Protein AF-A0A8S3B857-F1 (afdb_monomer)

Structure (mmCIF, N/CA/C/O backbone):
data_AF-A0A8S3B857-F1
#
_entry.id   AF-A0A8S3B857-F1
#
loop_
_atom_site.group_PDB
_atom_site.id
_atom_site.type_symbol
_atom_site.label_atom_id
_atom_site.label_alt_id
_atom_site.label_comp_id
_atom_site.label_asym_id
_atom_site.label_entity_id
_atom_site.label_seq_id
_atom_site.pdbx_PDB_ins_code
_atom_site.Cartn_x
_atom_site.Cartn_y
_atom_site.Cartn_z
_atom_site.occupancy
_atom_site.B_iso_or_equiv
_atom_site.auth_seq_id
_atom_site.auth_comp_id
_atom_site.auth_asym_id
_atom_site.auth_atom_id
_atom_site.pdbx_PDB_model_num
ATOM 1 N N . MET A 1 1 ? -27.530 -4.666 37.356 1.00 57.56 1 MET A N 1
ATOM 2 C CA . MET A 1 1 ? -26.558 -3.738 36.738 1.00 57.56 1 MET A CA 1
ATOM 3 C C . MET A 1 1 ? -25.443 -4.571 36.137 1.00 57.56 1 MET A C 1
ATOM 5 O O . MET A 1 1 ? -24.921 -5.426 36.842 1.00 57.56 1 MET A O 1
ATOM 9 N N . VAL A 1 2 ? -25.132 -4.384 34.853 1.00 65.88 2 VAL A N 1
ATOM 10 C CA . VAL A 1 2 ? -23.948 -5.003 34.234 1.00 65.88 2 VAL A CA 1
ATOM 11 C C . VAL A 1 2 ? -22.711 -4.274 34.774 1.00 65.88 2 VAL A C 1
ATOM 13 O O . VAL A 1 2 ? -22.722 -3.042 34.766 1.00 65.88 2 VAL A O 1
ATOM 16 N N . PRO A 1 3 ? -21.678 -4.975 35.274 1.00 80.94 3 PRO A N 1
ATOM 17 C CA . PRO A 1 3 ? -20.451 -4.328 35.732 1.00 80.94 3 PRO A CA 1
ATOM 18 C C . PRO A 1 3 ? -19.783 -3.550 34.593 1.00 80.94 3 PRO A C 1
ATOM 20 O O . PRO A 1 3 ? -19.651 -4.076 33.488 1.00 80.94 3 PRO A O 1
ATOM 23 N N . SER A 1 4 ? -19.327 -2.322 34.856 1.00 78.75 4 SER A N 1
ATOM 24 C CA . SER A 1 4 ? -18.622 -1.497 33.860 1.00 78.75 4 SER A CA 1
ATOM 25 C C . SER A 1 4 ? -17.392 -2.206 33.284 1.00 78.75 4 SER A C 1
ATOM 27 O O . SER A 1 4 ? -17.159 -2.151 32.081 1.00 78.75 4 SER A O 1
ATOM 29 N N . THR A 1 5 ? -16.685 -2.968 34.120 1.00 84.81 5 THR A N 1
ATOM 30 C CA . THR A 1 5 ? -15.526 -3.786 33.735 1.00 84.81 5 THR A CA 1
ATOM 31 C C . THR A 1 5 ? -15.876 -4.892 32.737 1.00 84.81 5 THR A C 1
ATOM 33 O O . THR A 1 5 ? -15.089 -5.193 31.842 1.00 84.81 5 THR A O 1
ATOM 36 N N . LEU A 1 6 ? -17.070 -5.488 32.850 1.00 86.75 6 LEU A N 1
ATOM 37 C CA . LEU A 1 6 ? -17.532 -6.506 31.908 1.00 86.75 6 LEU A CA 1
ATOM 38 C C . LEU A 1 6 ? -17.819 -5.877 30.542 1.00 86.75 6 LEU A C 1
ATOM 40 O O . LEU A 1 6 ? -17.385 -6.418 29.528 1.00 86.75 6 LEU A O 1
ATOM 44 N N . LEU A 1 7 ? -18.483 -4.718 30.517 1.00 85.12 7 LEU A N 1
ATOM 45 C CA . LEU A 1 7 ? -18.773 -3.999 29.276 1.00 85.12 7 LEU A CA 1
ATOM 46 C C . LEU A 1 7 ? -17.492 -3.515 28.580 1.00 85.12 7 LEU A C 1
ATOM 48 O O . LEU A 1 7 ? -17.360 -3.694 27.374 1.00 85.12 7 LEU A O 1
ATOM 52 N N . GLU A 1 8 ? -16.524 -2.977 29.329 1.00 88.94 8 GLU A N 1
ATOM 53 C CA . GLU A 1 8 ? -15.197 -2.627 28.798 1.00 88.94 8 GLU A CA 1
ATOM 54 C C . GLU A 1 8 ? -14.491 -3.829 28.179 1.00 88.94 8 GLU A C 1
ATOM 56 O O . GLU A 1 8 ? -13.990 -3.736 27.059 1.00 88.94 8 GLU A O 1
ATOM 61 N N . SER A 1 9 ? -14.490 -4.971 28.874 1.00 91.25 9 SER A N 1
ATOM 62 C CA . SER A 1 9 ? -13.853 -6.187 28.367 1.00 91.25 9 SER A CA 1
ATOM 63 C C . SER A 1 9 ? -14.491 -6.676 27.062 1.00 91.25 9 SER A C 1
ATOM 65 O O . SER A 1 9 ? -13.781 -7.065 26.135 1.00 91.25 9 SER A O 1
ATOM 67 N N . GLN A 1 10 ? -15.821 -6.594 26.954 1.00 91.12 10 GLN A N 1
ATOM 68 C CA . GLN A 1 10 ? -16.560 -6.989 25.756 1.00 91.12 10 GLN A CA 1
ATOM 69 C C . GLN A 1 10 ? -16.331 -6.007 24.604 1.00 91.12 10 GLN A C 1
ATOM 71 O O . GLN A 1 10 ? -16.121 -6.436 23.472 1.00 91.12 10 GLN A O 1
ATOM 76 N N . ALA A 1 11 ? -16.307 -4.704 24.889 1.00 90.00 11 ALA A N 1
ATOM 77 C CA . ALA A 1 11 ? -16.003 -3.680 23.897 1.00 90.00 11 ALA A CA 1
ATOM 78 C C . ALA A 1 11 ? -14.576 -3.839 23.350 1.00 90.00 11 ALA A C 1
ATOM 80 O O . ALA A 1 11 ? -14.377 -3.832 22.138 1.00 90.00 11 ALA A O 1
ATOM 81 N N . GLN A 1 12 ? -13.590 -4.064 24.223 1.00 92.56 12 GLN A N 1
ATOM 82 C CA . GLN A 1 12 ? -12.209 -4.310 23.812 1.00 92.56 12 GLN A CA 1
ATOM 83 C C . GLN A 1 12 ? -12.079 -5.595 22.983 1.00 92.56 12 GLN A C 1
ATOM 85 O O . GLN A 1 12 ? -11.347 -5.607 21.992 1.00 92.56 12 GLN A O 1
ATOM 90 N N . ALA A 1 13 ? -12.784 -6.668 23.359 1.00 94.38 13 ALA A N 1
ATOM 91 C CA . ALA A 1 13 ? -12.812 -7.906 22.583 1.00 94.38 13 ALA A CA 1
ATOM 92 C C . ALA A 1 13 ? -13.386 -7.672 21.177 1.00 94.38 13 ALA A C 1
ATOM 94 O O . ALA A 1 13 ? -12.758 -8.067 20.197 1.00 94.38 13 ALA A O 1
ATOM 95 N N . LEU A 1 14 ? -14.503 -6.946 21.076 1.00 93.56 14 LEU A N 1
ATOM 96 C CA . LEU A 1 14 ? -15.125 -6.588 19.801 1.00 93.56 14 LEU A CA 1
ATOM 97 C C . LEU A 1 14 ? -14.205 -5.720 18.931 1.00 93.56 14 LEU A C 1
ATOM 99 O O . LEU A 1 14 ? -14.080 -5.961 17.736 1.00 93.56 14 LEU A O 1
ATOM 103 N N . VAL A 1 15 ? -13.530 -4.725 19.517 1.00 93.75 15 VAL A N 1
ATOM 104 C CA . VAL A 1 15 ? -12.569 -3.874 18.792 1.00 93.75 15 VAL A CA 1
ATOM 105 C C . VAL A 1 15 ? -11.390 -4.697 18.271 1.00 93.75 15 VAL A C 1
ATOM 107 O O . VAL A 1 15 ? -10.958 -4.505 17.134 1.00 93.75 15 VAL A O 1
ATOM 110 N N . ASN A 1 16 ? -10.878 -5.632 19.074 1.00 94.56 16 ASN A N 1
ATOM 111 C CA . ASN A 1 16 ? -9.790 -6.517 18.659 1.00 94.56 16 ASN A CA 1
ATOM 112 C C . ASN A 1 16 ? -10.219 -7.454 17.524 1.00 94.56 16 ASN A C 1
ATOM 114 O O . ASN A 1 16 ? -9.463 -7.642 16.571 1.00 94.56 16 ASN A O 1
ATOM 118 N N . GLU A 1 17 ? -11.429 -8.007 17.606 1.00 96.31 17 GLU A N 1
ATOM 119 C CA . GLU A 1 17 ? -12.012 -8.839 16.554 1.00 96.31 17 GLU A CA 1
ATOM 120 C C . GLU A 1 17 ? -12.208 -8.042 15.261 1.00 96.31 17 GLU A C 1
ATOM 122 O O . GLU A 1 17 ? -11.756 -8.475 14.203 1.00 96.31 17 GLU A O 1
ATOM 127 N N . LEU A 1 18 ? -12.783 -6.839 15.350 1.00 94.19 18 LEU A N 1
ATOM 128 C CA . LEU A 1 18 ? -12.950 -5.940 14.212 1.00 94.19 18 LEU A CA 1
ATOM 129 C C . LEU A 1 18 ? -11.603 -5.633 13.552 1.00 94.19 18 LEU A C 1
ATOM 131 O O . LEU A 1 18 ? -11.477 -5.735 12.330 1.00 94.19 18 LEU A O 1
ATOM 135 N N . ARG A 1 19 ? -10.583 -5.294 14.350 1.00 94.44 19 ARG A N 1
ATOM 136 C CA . ARG A 1 19 ? -9.229 -5.026 13.852 1.00 94.44 19 ARG A CA 1
ATOM 137 C C . ARG A 1 19 ? -8.672 -6.232 13.096 1.00 94.44 19 ARG A C 1
ATOM 139 O O . ARG A 1 19 ? -8.235 -6.079 11.957 1.00 94.44 19 ARG A O 1
ATOM 146 N N . ALA A 1 20 ? -8.696 -7.416 13.709 1.00 95.12 20 ALA A N 1
ATOM 147 C CA . ALA A 1 20 ? -8.169 -8.634 13.098 1.00 95.12 20 ALA A CA 1
ATOM 148 C C . ALA A 1 20 ? -8.939 -9.016 11.822 1.00 95.12 20 ALA A C 1
ATOM 150 O O . ALA A 1 20 ? -8.327 -9.323 10.800 1.00 95.12 20 ALA A O 1
ATOM 151 N N . SER A 1 21 ? -10.272 -8.946 11.857 1.00 97.12 21 SER A N 1
ATOM 152 C CA . SER A 1 21 ? -11.131 -9.248 10.711 1.00 97.12 21 SER A CA 1
ATOM 153 C C . SER A 1 21 ? -10.870 -8.298 9.544 1.00 97.12 21 SER A C 1
ATOM 155 O O . SER A 1 21 ? -10.699 -8.757 8.419 1.00 97.12 21 SER A O 1
ATOM 157 N N . THR A 1 22 ? -10.766 -6.991 9.807 1.00 95.50 22 THR A N 1
ATOM 158 C CA . THR A 1 22 ? -10.538 -5.979 8.760 1.00 95.50 22 THR A CA 1
ATOM 159 C C . THR A 1 22 ? -9.189 -6.185 8.070 1.00 95.50 22 THR A C 1
ATOM 161 O O . THR A 1 22 ? -9.109 -6.146 6.843 1.00 95.50 22 THR A O 1
ATOM 164 N N . ILE A 1 23 ? -8.128 -6.452 8.844 1.00 95.44 23 ILE A N 1
ATOM 165 C CA . ILE A 1 23 ? -6.792 -6.749 8.301 1.00 95.44 23 ILE A CA 1
ATOM 166 C C . ILE A 1 23 ? -6.841 -7.994 7.407 1.00 95.44 23 ILE A C 1
ATOM 168 O O . ILE A 1 23 ? -6.346 -7.973 6.279 1.00 95.44 23 ILE A O 1
ATOM 172 N N . ASN A 1 24 ? -7.475 -9.067 7.883 1.00 96.25 24 ASN A N 1
ATOM 173 C CA . ASN A 1 24 ? -7.562 -10.324 7.142 1.00 96.25 24 ASN A CA 1
ATOM 174 C C . ASN A 1 24 ? -8.379 -10.188 5.850 1.00 96.25 24 ASN A C 1
ATOM 176 O O . ASN A 1 24 ? -7.975 -10.716 4.814 1.00 96.25 24 ASN A O 1
ATOM 180 N N . GLU A 1 25 ? -9.501 -9.469 5.885 1.00 97.00 25 GLU A N 1
ATOM 181 C CA . GLU A 1 25 ? -10.347 -9.242 4.710 1.00 97.00 25 GLU A CA 1
ATOM 182 C C . GLU A 1 25 ? -9.627 -8.402 3.648 1.00 97.00 25 GLU A C 1
ATOM 184 O O . GLU A 1 25 ? -9.645 -8.740 2.457 1.00 97.00 25 GLU A O 1
ATOM 189 N N . PHE A 1 26 ? -8.926 -7.348 4.077 1.00 96.38 26 PHE A N 1
ATOM 190 C CA . PHE A 1 26 ? -8.103 -6.538 3.187 1.00 96.38 26 PHE A CA 1
ATOM 191 C C . PHE A 1 26 ? -6.972 -7.363 2.560 1.00 96.38 26 PHE A C 1
ATOM 193 O O . PHE A 1 26 ? -6.818 -7.367 1.336 1.00 96.38 26 PHE A O 1
ATOM 200 N N . SER A 1 27 ? -6.217 -8.107 3.375 1.00 95.94 27 SER A N 1
ATOM 201 C CA . SER A 1 27 ? -5.120 -8.961 2.905 1.00 95.94 27 SER A CA 1
ATOM 202 C C . SER A 1 27 ? -5.618 -10.037 1.934 1.00 95.94 27 SER A C 1
ATOM 204 O O . SER A 1 27 ? -5.017 -10.257 0.878 1.00 95.94 27 SER A O 1
ATOM 206 N N . GLY A 1 28 ? -6.772 -10.646 2.226 1.00 96.94 28 GLY A N 1
ATOM 207 C CA . GLY A 1 28 ? -7.438 -11.598 1.341 1.00 96.94 28 GLY A CA 1
ATOM 208 C C . GLY A 1 28 ? -7.811 -10.976 -0.006 1.00 96.94 28 GLY A C 1
ATOM 209 O O . GLY A 1 28 ? -7.454 -11.513 -1.057 1.00 96.94 28 GLY A O 1
ATOM 210 N N . SER A 1 29 ? -8.452 -9.806 0.013 1.00 97.25 29 SER A N 1
ATOM 211 C CA . SER A 1 29 ? -8.836 -9.069 -1.198 1.00 97.25 29 SER A CA 1
ATOM 212 C C . SER A 1 29 ? -7.618 -8.683 -2.043 1.00 97.25 29 SER A C 1
ATOM 214 O O . SER A 1 29 ? -7.590 -8.915 -3.255 1.00 97.25 29 SER A O 1
ATOM 216 N N . LEU A 1 30 ? -6.565 -8.164 -1.406 1.00 96.25 30 LEU A N 1
ATOM 217 C CA . LEU A 1 30 ? -5.301 -7.838 -2.064 1.00 96.25 30 LEU A CA 1
ATOM 218 C C . LEU A 1 30 ? -4.636 -9.090 -2.659 1.00 96.25 30 LEU A C 1
ATOM 220 O O . LEU A 1 30 ? -4.144 -9.062 -3.790 1.00 96.25 30 LEU A O 1
ATOM 224 N N . GLY A 1 31 ? -4.655 -10.206 -1.930 1.00 96.12 31 GLY A N 1
ATOM 225 C CA . GLY A 1 31 ? -4.161 -11.501 -2.390 1.00 96.12 31 GLY A CA 1
ATOM 226 C C . GLY A 1 31 ? -4.872 -11.984 -3.655 1.00 96.12 31 GLY A C 1
ATOM 227 O O . GLY A 1 31 ? -4.204 -12.406 -4.601 1.00 96.12 31 GLY A O 1
ATOM 228 N N . ILE A 1 32 ? -6.201 -11.850 -3.715 1.00 96.56 32 ILE A N 1
ATOM 229 C CA . ILE A 1 32 ? -7.002 -12.204 -4.896 1.00 96.56 32 ILE A CA 1
ATOM 230 C C . ILE A 1 32 ? -6.600 -11.350 -6.102 1.00 96.56 32 ILE A C 1
ATOM 232 O O . ILE A 1 32 ? -6.391 -11.898 -7.187 1.00 96.56 32 ILE A O 1
ATOM 236 N N . VAL A 1 33 ? -6.431 -10.034 -5.933 1.00 94.81 33 VAL A N 1
ATOM 237 C CA . VAL A 1 33 ? -5.992 -9.140 -7.021 1.00 94.81 33 VAL A CA 1
ATOM 238 C C . VAL A 1 33 ? -4.626 -9.567 -7.560 1.00 94.81 33 VAL A C 1
ATOM 240 O O . VAL A 1 33 ? -4.448 -9.693 -8.774 1.00 94.81 33 VAL A O 1
ATOM 243 N N . ARG A 1 34 ? -3.666 -9.851 -6.672 1.00 93.62 34 ARG A N 1
ATOM 244 C CA . ARG A 1 34 ? -2.305 -10.274 -7.045 1.00 93.62 34 ARG A CA 1
ATOM 245 C C .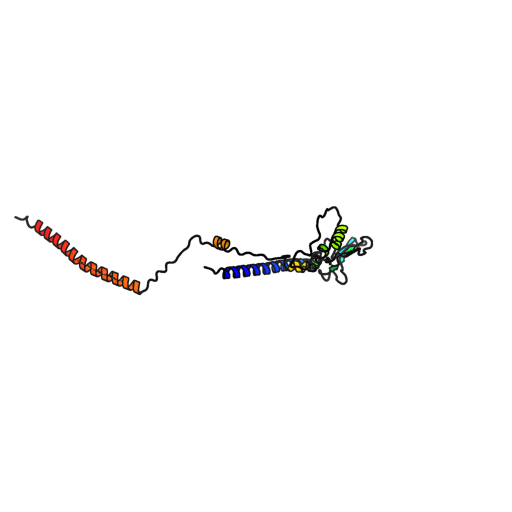 ARG A 1 34 ? -2.307 -11.605 -7.796 1.00 93.62 34 ARG A C 1
ATOM 247 O O . ARG A 1 34 ? -1.695 -11.715 -8.860 1.00 93.62 34 ARG A O 1
ATOM 254 N N . GLN A 1 35 ? -3.034 -12.594 -7.278 1.00 93.50 35 GLN A N 1
ATOM 255 C CA . GLN A 1 35 ? -3.139 -13.914 -7.899 1.00 93.50 35 GLN A CA 1
ATOM 256 C C . GLN A 1 35 ? -3.856 -13.848 -9.247 1.00 93.50 35 GLN A C 1
ATOM 258 O O . GLN A 1 35 ? -3.357 -14.400 -10.222 1.00 93.50 35 GLN A O 1
ATOM 263 N N . THR A 1 36 ? -4.968 -13.117 -9.335 1.00 93.94 36 THR A N 1
ATOM 264 C CA . THR A 1 36 ? -5.726 -12.949 -10.585 1.00 93.94 36 THR A CA 1
ATOM 265 C C . THR A 1 36 ? -4.883 -12.2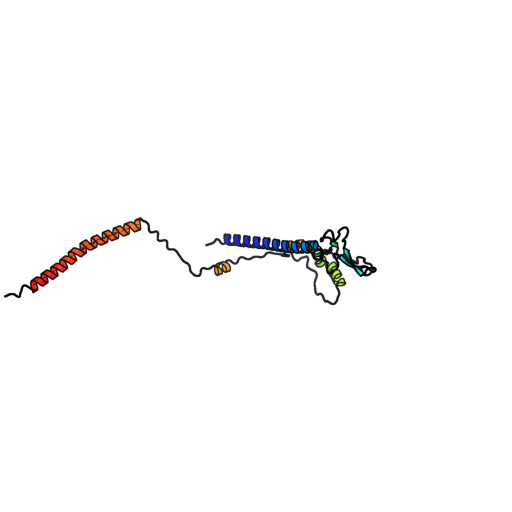46 -11.645 1.00 93.94 36 THR A C 1
ATOM 267 O O . THR A 1 36 ? -4.876 -12.667 -12.800 1.00 93.94 36 THR A O 1
ATOM 270 N N . THR A 1 37 ? -4.116 -11.224 -11.257 1.00 91.50 37 THR A N 1
ATOM 271 C CA . THR A 1 37 ? -3.215 -10.499 -12.166 1.00 91.50 37 THR A CA 1
ATOM 272 C C . THR A 1 37 ? -2.156 -11.425 -12.765 1.00 91.50 37 THR A C 1
ATOM 274 O O . THR A 1 37 ? -1.933 -11.411 -13.976 1.00 91.50 37 THR A O 1
ATOM 277 N N . GLN A 1 38 ? -1.530 -12.265 -11.936 1.00 88.44 38 GLN A N 1
ATOM 278 C CA . GLN A 1 38 ? -0.517 -13.218 -12.390 1.00 88.44 38 GLN A CA 1
ATOM 279 C C . GLN A 1 38 ? -1.119 -14.369 -13.204 1.00 88.44 38 GLN A C 1
ATOM 281 O O . GLN A 1 38 ? -0.597 -14.689 -14.268 1.00 88.44 38 GLN A O 1
ATOM 286 N N . ALA A 1 39 ? -2.203 -14.981 -12.721 1.00 91.38 39 ALA A N 1
ATOM 287 C CA . ALA A 1 39 ? -2.827 -16.149 -13.341 1.00 91.38 39 ALA A CA 1
ATOM 288 C C . ALA A 1 39 ? -3.387 -15.840 -14.735 1.00 91.38 39 ALA A C 1
ATOM 290 O O . ALA A 1 39 ? -3.325 -16.684 -15.622 1.00 91.38 39 ALA A O 1
ATOM 291 N N . ASN A 1 40 ? -3.878 -14.615 -14.942 1.00 91.38 40 ASN A N 1
ATOM 292 C CA . ASN A 1 40 ? -4.349 -14.154 -16.247 1.00 91.38 40 ASN A CA 1
ATOM 293 C C . ASN A 1 40 ? -3.246 -13.504 -17.096 1.00 91.38 40 ASN A C 1
ATOM 295 O O . ASN A 1 40 ? -3.539 -13.031 -18.191 1.00 91.38 40 ASN A O 1
ATOM 299 N N . ALA A 1 41 ? -2.003 -13.446 -16.598 1.00 87.69 41 ALA A N 1
ATOM 300 C CA . ALA A 1 41 ? -0.872 -12.791 -17.256 1.00 87.69 41 ALA A CA 1
ATOM 301 C C . ALA A 1 41 ? -1.231 -11.398 -17.816 1.00 87.69 41 ALA A C 1
ATOM 303 O O . ALA A 1 41 ? -0.891 -11.067 -18.955 1.00 87.69 41 ALA A O 1
ATOM 304 N N . LEU A 1 42 ? -1.963 -10.599 -17.027 1.00 90.06 42 LEU A N 1
ATOM 305 C CA . LEU A 1 42 ? -2.522 -9.328 -17.491 1.00 90.06 42 LEU A CA 1
ATOM 306 C C . LEU A 1 42 ? -1.418 -8.403 -17.994 1.00 90.06 42 LEU A C 1
ATOM 308 O O . LEU A 1 42 ? -0.384 -8.249 -17.356 1.00 90.06 42 LEU A O 1
ATOM 312 N N . PHE A 1 43 ? -1.625 -7.743 -19.125 1.00 89.81 43 PHE A N 1
ATOM 313 C CA . PHE A 1 43 ? -0.630 -6.820 -19.657 1.00 89.81 43 PHE A CA 1
ATOM 314 C C . PHE A 1 43 ? -0.598 -5.516 -18.841 1.00 89.81 43 PHE A C 1
ATOM 316 O O . PHE A 1 43 ? -1.629 -4.875 -18.643 1.00 89.81 43 PHE A O 1
ATOM 323 N N . SER A 1 44 ? 0.583 -5.111 -18.368 1.00 90.00 44 SER A N 1
ATOM 324 C CA . SER A 1 44 ? 0.767 -3.834 -17.673 1.00 90.00 44 SER A CA 1
ATOM 325 C C . SER A 1 44 ? 0.639 -2.687 -18.671 1.00 90.00 44 SER A C 1
ATOM 327 O O . SER A 1 44 ? 1.318 -2.683 -19.696 1.00 90.00 44 SER A O 1
ATOM 329 N N . SER A 1 45 ? -0.172 -1.674 -18.361 1.00 86.31 45 SER A N 1
ATOM 330 C CA . SER A 1 45 ? -0.312 -0.481 -19.211 1.00 86.31 45 SER A CA 1
ATOM 331 C C . SER A 1 45 ? 1.017 0.255 -19.421 1.00 86.31 45 SER A C 1
ATOM 333 O O . SER A 1 45 ? 1.243 0.828 -20.483 1.00 86.31 45 SER A O 1
ATOM 335 N N . LEU A 1 46 ? 1.925 0.176 -18.442 1.00 87.69 46 LEU A N 1
ATOM 336 C CA . LEU A 1 46 ? 3.283 0.720 -18.522 1.00 87.69 46 LEU A CA 1
ATOM 337 C C . LEU A 1 46 ? 4.268 -0.197 -19.268 1.00 87.69 46 LEU A C 1
ATOM 339 O O . LEU A 1 46 ? 5.460 0.096 -19.310 1.00 87.69 46 LEU A O 1
ATOM 343 N N . GLN A 1 47 ? 3.802 -1.319 -19.825 1.00 90.50 47 GLN A N 1
ATOM 344 C CA . GLN A 1 47 ? 4.621 -2.323 -20.519 1.00 90.50 47 GLN A CA 1
ATOM 345 C C . GLN A 1 47 ? 5.787 -2.864 -19.669 1.00 90.50 47 G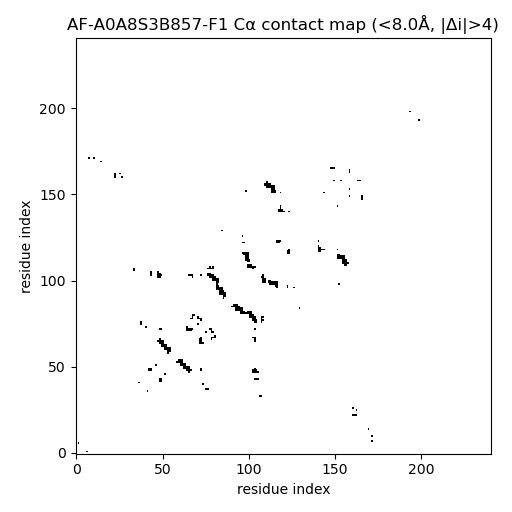LN A C 1
ATOM 347 O O . GLN A 1 47 ? 6.847 -3.237 -20.177 1.00 90.50 47 GLN A O 1
ATOM 352 N N . SER A 1 48 ? 5.604 -2.882 -18.346 1.00 92.38 48 SER A N 1
ATOM 353 C CA . SER A 1 48 ? 6.626 -3.288 -17.377 1.00 92.38 48 SER A CA 1
ATOM 354 C C . SER A 1 48 ? 6.780 -4.807 -17.262 1.00 92.38 48 SER A C 1
ATOM 356 O O . SER A 1 48 ? 7.857 -5.291 -16.937 1.00 92.38 48 SER A O 1
ATOM 358 N N . ASN A 1 49 ? 5.737 -5.587 -17.565 1.00 93.75 49 ASN A N 1
ATOM 359 C CA . ASN A 1 49 ? 5.805 -7.053 -17.587 1.00 93.75 49 ASN A CA 1
ATOM 360 C C . ASN A 1 49 ? 6.057 -7.639 -18.982 1.00 93.75 49 ASN A C 1
ATOM 362 O O . ASN A 1 49 ? 6.612 -8.734 -19.090 1.00 93.75 49 ASN A O 1
ATOM 366 N N . ALA A 1 50 ? 5.660 -6.939 -20.041 1.00 92.50 50 ALA A N 1
ATOM 367 C CA . ALA A 1 50 ? 5.924 -7.310 -21.422 1.00 92.50 50 ALA A CA 1
ATOM 368 C C . ALA A 1 50 ? 5.881 -6.070 -22.323 1.00 92.50 50 ALA A C 1
ATOM 370 O O . ALA A 1 50 ? 5.157 -5.122 -22.039 1.00 92.50 50 ALA A O 1
ATOM 371 N N . ARG A 1 51 ? 6.624 -6.097 -23.430 1.00 89.69 51 ARG A N 1
ATOM 372 C CA . ARG A 1 51 ? 6.575 -5.089 -24.495 1.00 89.69 51 ARG A CA 1
ATOM 373 C C . ARG A 1 51 ? 5.971 -5.699 -25.744 1.00 89.69 51 ARG A C 1
ATOM 375 O O . ARG A 1 51 ? 6.368 -6.790 -26.153 1.00 89.69 51 ARG A O 1
ATOM 382 N N . LEU A 1 52 ? 5.031 -4.991 -26.351 1.00 88.12 52 LEU A N 1
ATOM 383 C CA . LEU A 1 52 ? 4.451 -5.400 -27.623 1.00 88.12 52 LEU A CA 1
ATOM 384 C C . LEU A 1 52 ? 5.336 -4.905 -28.764 1.00 88.12 52 LEU A C 1
ATOM 386 O O . LEU A 1 52 ? 5.844 -3.786 -28.723 1.00 88.12 52 LEU A O 1
ATOM 390 N N . PHE A 1 53 ? 5.516 -5.734 -29.783 1.00 87.81 53 PHE A N 1
ATOM 391 C CA . PHE A 1 53 ? 6.218 -5.347 -31.000 1.00 87.81 53 PHE A CA 1
ATOM 392 C C . PHE A 1 53 ? 5.522 -5.947 -32.216 1.00 87.81 53 PHE A C 1
ATOM 394 O O . PHE A 1 53 ? 4.894 -7.001 -32.136 1.00 87.81 53 PHE A O 1
ATOM 401 N N . ILE A 1 54 ? 5.635 -5.270 -33.353 1.00 87.94 54 ILE A N 1
ATOM 402 C CA . ILE A 1 54 ? 5.129 -5.777 -34.626 1.00 87.94 54 ILE A CA 1
ATOM 403 C C . ILE A 1 54 ? 6.304 -6.403 -35.356 1.00 87.94 54 ILE A C 1
ATOM 405 O O . ILE A 1 54 ? 7.336 -5.758 -35.554 1.00 87.94 54 ILE A O 1
ATOM 409 N N . GLN A 1 55 ? 6.159 -7.665 -35.748 1.00 85.75 55 GLN A N 1
ATOM 410 C CA . GLN A 1 55 ? 7.193 -8.337 -36.515 1.00 85.75 55 GLN A CA 1
ATOM 411 C C . GLN A 1 55 ? 7.194 -7.787 -37.955 1.00 85.75 55 GLN A C 1
ATOM 413 O O . GLN A 1 55 ? 6.171 -7.907 -38.638 1.00 85.75 55 GLN A O 1
ATOM 418 N N . PRO A 1 56 ? 8.307 -7.197 -38.445 1.00 79.94 56 PRO A N 1
ATOM 419 C CA . PRO A 1 56 ? 8.316 -6.453 -39.711 1.00 79.94 56 PRO A CA 1
ATOM 420 C C . PRO A 1 56 ? 7.935 -7.290 -40.934 1.00 79.94 56 PRO A C 1
ATOM 422 O O . PRO A 1 56 ? 7.457 -6.760 -41.929 1.00 79.94 56 PRO A O 1
ATOM 425 N N . THR A 1 57 ? 8.167 -8.600 -40.870 1.00 82.62 57 THR A N 1
ATOM 426 C CA . THR A 1 57 ? 8.034 -9.520 -42.003 1.00 82.62 57 THR A CA 1
ATOM 427 C C . THR A 1 57 ? 6.649 -10.144 -42.143 1.00 82.62 57 THR A C 1
ATOM 429 O O . THR A 1 57 ? 6.320 -10.631 -43.219 1.00 82.62 57 THR A O 1
ATOM 432 N N . SER A 1 58 ? 5.841 -10.158 -41.082 1.00 81.12 58 SER A N 1
ATOM 433 C CA . SER A 1 58 ? 4.583 -10.916 -41.040 1.00 81.12 58 SER A CA 1
ATOM 434 C C . SER A 1 58 ? 3.383 -10.124 -40.516 1.00 81.12 58 SER A C 1
ATOM 436 O O . SER A 1 58 ? 2.275 -10.649 -40.535 1.00 81.12 58 SER A O 1
ATOM 438 N N . VAL A 1 59 ? 3.571 -8.871 -40.068 1.00 82.25 59 VAL A N 1
ATOM 439 C CA . VAL A 1 59 ? 2.512 -8.032 -39.454 1.00 82.25 59 VAL A CA 1
ATOM 440 C C . VAL A 1 59 ? 1.809 -8.768 -38.298 1.00 82.25 59 VAL A C 1
ATOM 442 O O . VAL A 1 59 ? 0.633 -8.571 -38.010 1.00 82.25 59 VAL A O 1
ATOM 445 N N . ILE A 1 60 ? 2.546 -9.650 -37.619 1.00 86.19 60 ILE A N 1
ATOM 446 C CA . ILE A 1 60 ? 2.073 -10.359 -36.432 1.00 86.19 60 ILE A CA 1
ATOM 447 C C . ILE A 1 60 ? 2.450 -9.528 -35.210 1.00 86.19 60 ILE A C 1
ATOM 449 O O . ILE A 1 60 ? 3.585 -9.057 -35.084 1.00 86.19 60 ILE A O 1
ATOM 453 N N . LEU A 1 61 ? 1.487 -9.364 -34.305 1.00 85.19 61 LEU A N 1
ATOM 454 C CA . LEU A 1 61 ? 1.721 -8.792 -32.988 1.00 85.19 61 LEU A CA 1
ATOM 455 C C . LEU A 1 61 ? 2.430 -9.830 -32.110 1.00 85.19 61 LEU A C 1
ATOM 457 O O . LEU A 1 61 ? 1.863 -10.873 -31.790 1.00 85.19 61 LEU A O 1
ATOM 461 N N . GLY A 1 62 ? 3.670 -9.537 -31.733 1.00 85.25 62 GLY A N 1
ATOM 462 C CA . GLY A 1 62 ? 4.451 -10.311 -30.777 1.00 85.25 62 GLY A CA 1
ATOM 463 C C . GLY A 1 62 ? 4.532 -9.620 -29.416 1.00 85.25 62 GLY A C 1
ATOM 464 O O . GLY A 1 62 ? 4.333 -8.409 -29.294 1.00 85.25 62 GLY A O 1
ATOM 465 N N . SER A 1 63 ? 4.866 -10.391 -28.382 1.00 87.50 63 SER A N 1
ATOM 466 C CA . SER A 1 63 ? 5.146 -9.874 -27.041 1.00 87.50 63 SER A CA 1
ATOM 467 C C . SER A 1 63 ? 6.509 -10.350 -26.556 1.00 87.50 63 SER A C 1
ATOM 469 O O . SER A 1 63 ? 6.775 -11.553 -26.531 1.00 87.50 63 SER A O 1
ATOM 471 N N . LEU A 1 64 ? 7.356 -9.420 -26.125 1.00 87.62 64 LEU A N 1
ATOM 472 C CA . LEU A 1 64 ? 8.612 -9.714 -25.449 1.00 87.62 64 LEU A CA 1
ATOM 473 C C . LEU A 1 64 ? 8.411 -9.567 -23.940 1.00 87.62 64 LEU A C 1
ATOM 475 O O . LEU A 1 64 ? 8.116 -8.478 -23.454 1.00 87.62 64 LEU A O 1
ATOM 479 N N . LEU A 1 65 ? 8.574 -10.657 -23.196 1.00 89.44 65 LEU A N 1
ATOM 480 C CA . LEU A 1 65 ? 8.384 -10.673 -21.744 1.00 89.44 65 LEU A CA 1
ATOM 481 C C . LEU A 1 65 ? 9.561 -9.989 -21.040 1.00 89.44 65 LEU A C 1
ATOM 483 O O . LEU A 1 65 ? 10.726 -10.225 -21.371 1.00 89.44 65 LEU A O 1
ATOM 487 N N . ALA A 1 66 ? 9.254 -9.147 -20.057 1.00 91.81 66 ALA A N 1
ATOM 488 C CA . ALA A 1 66 ? 10.256 -8.412 -19.306 1.00 91.81 66 ALA A CA 1
ATOM 489 C C . ALA A 1 66 ? 11.004 -9.322 -18.320 1.00 91.81 66 ALA A C 1
ATOM 491 O O . ALA A 1 66 ? 10.489 -10.330 -17.813 1.00 91.81 66 ALA A O 1
ATOM 492 N N . ARG A 1 67 ? 12.254 -8.945 -18.044 1.00 93.19 67 ARG A N 1
ATOM 493 C CA . ARG A 1 67 ? 13.118 -9.589 -17.054 1.00 93.19 67 ARG A CA 1
ATOM 494 C C . ARG A 1 67 ? 13.760 -8.513 -16.191 1.00 93.19 67 ARG A C 1
ATOM 496 O O . ARG A 1 67 ? 14.203 -7.489 -16.701 1.00 93.19 67 ARG A O 1
ATOM 503 N N . TYR A 1 68 ? 13.817 -8.784 -14.898 1.00 93.06 68 TYR A N 1
ATOM 504 C CA . TYR A 1 68 ? 14.411 -7.929 -13.881 1.00 93.06 68 TYR A CA 1
ATOM 505 C C . TYR A 1 68 ? 15.544 -8.723 -13.229 1.00 93.06 68 TYR A C 1
ATOM 507 O O . TYR A 1 68 ? 15.308 -9.628 -12.423 1.00 93.06 68 TYR A O 1
ATOM 515 N N . GLY A 1 69 ? 16.780 -8.467 -13.669 1.00 89.56 69 GLY A N 1
ATOM 516 C CA . GLY A 1 69 ? 17.930 -9.323 -13.366 1.00 89.56 69 GLY A CA 1
ATOM 517 C C . GLY A 1 69 ? 17.699 -10.764 -13.838 1.00 89.56 69 GLY A C 1
ATOM 518 O O . GLY A 1 69 ? 17.306 -11.003 -14.980 1.00 89.56 69 GLY A O 1
ATOM 519 N N . ASN A 1 70 ? 17.882 -11.732 -12.939 1.00 92.69 70 ASN A N 1
ATOM 520 C CA . ASN A 1 70 ? 17.649 -13.154 -13.225 1.00 92.69 70 ASN A CA 1
ATOM 521 C C . ASN A 1 70 ? 16.172 -13.580 -13.093 1.00 92.69 70 ASN A C 1
ATOM 523 O O . ASN A 1 70 ? 15.851 -14.749 -13.304 1.00 92.69 70 ASN A O 1
ATOM 527 N N . CYS A 1 71 ? 15.263 -12.658 -12.763 1.00 94.44 71 CYS A N 1
ATOM 528 C CA . CYS A 1 71 ? 13.846 -12.946 -12.557 1.00 94.44 71 CYS A CA 1
ATOM 529 C C . CYS A 1 71 ? 13.028 -12.604 -13.813 1.00 94.44 71 CYS A C 1
ATOM 531 O O . CYS A 1 71 ? 13.144 -11.509 -14.363 1.00 94.44 71 CYS A O 1
ATOM 533 N N . SER A 1 72 ? 12.202 -13.541 -14.285 1.00 92.44 72 SER A N 1
ATOM 534 C CA . SER A 1 72 ? 11.337 -13.363 -15.460 1.00 92.44 72 SER A CA 1
ATOM 535 C C . SER A 1 72 ? 9.881 -13.166 -15.054 1.00 92.44 72 SER A C 1
ATOM 537 O O 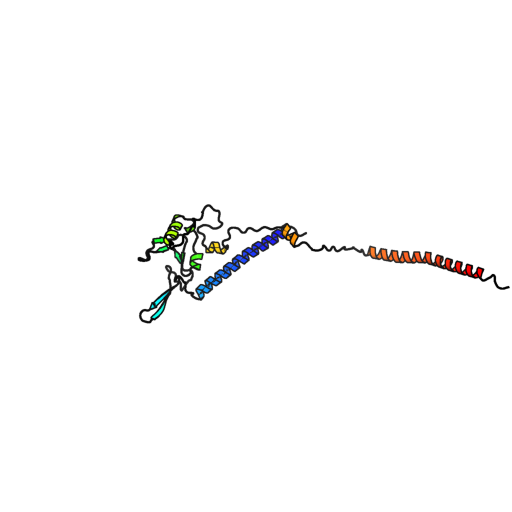. SER A 1 72 ? 9.351 -13.958 -14.272 1.00 92.44 72 SER A O 1
ATOM 539 N N . CYS A 1 73 ? 9.217 -12.177 -15.662 1.00 92.75 73 CYS A N 1
ATOM 540 C CA . CYS A 1 73 ? 7.803 -11.883 -15.413 1.00 92.75 73 CYS A CA 1
ATOM 541 C C . CYS A 1 73 ? 6.844 -13.010 -15.808 1.00 92.75 73 CYS A C 1
ATOM 543 O O . CYS A 1 73 ? 5.701 -13.031 -15.365 1.00 92.75 73 CYS A O 1
ATOM 545 N N . THR A 1 74 ? 7.312 -13.965 -16.612 1.00 88.25 74 THR A N 1
ATOM 546 C CA . THR A 1 74 ? 6.573 -15.183 -16.965 1.00 88.25 74 THR A CA 1
ATOM 547 C C . THR A 1 74 ? 6.530 -16.181 -15.814 1.00 88.25 74 THR A C 1
ATOM 549 O O . THR A 1 74 ? 5.551 -16.898 -15.654 1.00 88.25 74 THR A O 1
ATOM 552 N N . LEU A 1 75 ? 7.606 -16.245 -15.025 1.00 89.19 75 LEU A N 1
ATOM 553 C CA . LEU A 1 75 ? 7.758 -17.213 -13.939 1.00 89.19 75 LEU A CA 1
ATOM 554 C C . LEU A 1 75 ? 7.251 -16.654 -12.609 1.00 89.19 75 LEU A C 1
ATOM 556 O O . LEU A 1 75 ? 6.744 -17.399 -11.776 1.00 89.19 75 LEU A O 1
ATOM 560 N N . SER A 1 76 ? 7.392 -15.346 -12.397 1.00 92.06 76 SER A N 1
ATOM 561 C CA . SER A 1 76 ? 6.977 -14.689 -11.162 1.00 92.06 76 SER A CA 1
ATOM 562 C C . SER A 1 76 ? 6.509 -13.264 -11.426 1.00 92.06 76 SER A C 1
ATOM 564 O O . SER A 1 76 ? 7.217 -12.463 -12.030 1.00 92.06 76 SER A O 1
ATOM 566 N N . SER A 1 77 ? 5.335 -12.918 -10.901 1.00 91.56 77 SER A N 1
ATOM 567 C CA . SER A 1 77 ? 4.834 -11.537 -10.871 1.00 91.56 77 SER A CA 1
ATOM 568 C C . SER A 1 77 ? 5.643 -10.633 -9.935 1.00 91.56 77 SER A C 1
ATOM 570 O O . SER A 1 77 ? 5.637 -9.416 -10.107 1.00 91.56 77 SER A O 1
ATOM 572 N N . LYS A 1 78 ? 6.369 -11.223 -8.976 1.00 94.19 78 LYS A N 1
ATOM 573 C CA . LYS A 1 78 ? 7.105 -10.517 -7.917 1.00 94.19 78 LYS A CA 1
ATOM 574 C C . LYS A 1 78 ? 8.485 -10.018 -8.343 1.00 94.19 78 LYS A C 1
ATOM 576 O O . LYS A 1 78 ? 9.208 -9.486 -7.503 1.00 94.19 78 LYS A O 1
ATOM 581 N N . CYS A 1 79 ? 8.891 -10.218 -9.600 1.00 95.00 79 CYS A N 1
ATOM 582 C CA . CYS A 1 79 ? 10.201 -9.759 -10.049 1.00 95.00 79 CYS A CA 1
ATOM 583 C C . CYS A 1 79 ? 10.295 -8.236 -9.977 1.00 95.00 79 CYS A C 1
ATOM 585 O O . CYS A 1 79 ? 9.456 -7.530 -10.542 1.00 95.00 79 CYS A O 1
ATOM 587 N N . ILE A 1 80 ? 11.348 -7.757 -9.318 1.00 95.50 80 ILE A N 1
ATOM 588 C CA . ILE A 1 80 ? 11.606 -6.337 -9.105 1.00 95.50 80 ILE A CA 1
ATOM 589 C C . ILE A 1 80 ? 13.082 -5.991 -9.314 1.00 95.50 80 ILE A C 1
ATOM 591 O O . ILE A 1 80 ? 13.969 -6.843 -9.281 1.00 95.50 80 ILE A O 1
ATOM 595 N N . SER A 1 81 ? 13.360 -4.709 -9.497 1.00 94.94 81 SER A N 1
ATOM 596 C CA . SER A 1 81 ? 14.691 -4.106 -9.471 1.00 94.94 81 SER A CA 1
ATOM 597 C C . SER A 1 81 ? 14.616 -2.712 -8.842 1.00 94.94 81 SER A C 1
ATOM 599 O O . SER A 1 81 ? 13.521 -2.150 -8.73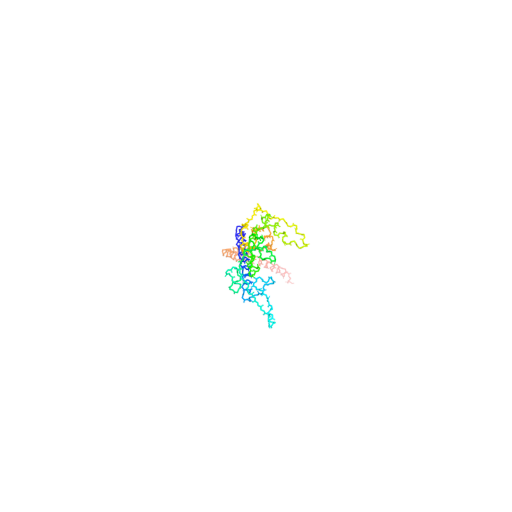9 1.00 94.94 81 SER A O 1
ATOM 601 N N . PRO A 1 82 ? 15.746 -2.146 -8.382 1.00 94.31 82 PRO A N 1
ATOM 602 C CA . PRO A 1 82 ? 15.788 -0.759 -7.928 1.00 94.31 82 PRO A CA 1
ATOM 603 C C . PRO A 1 82 ? 15.230 0.184 -8.998 1.00 94.31 82 PRO A C 1
ATOM 605 O O . PRO A 1 82 ? 15.541 0.035 -10.181 1.00 94.31 82 PRO A O 1
ATOM 608 N N . SER A 1 83 ? 14.385 1.128 -8.585 1.00 93.50 83 SER A N 1
ATOM 609 C CA . SER A 1 83 ? 13.892 2.160 -9.491 1.00 93.50 83 SER A CA 1
ATOM 610 C C . SER A 1 83 ? 14.986 3.188 -9.758 1.00 93.50 83 SER A C 1
ATOM 612 O O . SER A 1 83 ? 15.788 3.507 -8.875 1.00 93.50 83 SER A O 1
ATOM 614 N N . ALA A 1 84 ? 15.025 3.698 -10.982 1.00 91.62 84 ALA A N 1
ATOM 615 C CA . ALA A 1 84 ? 16.034 4.645 -11.413 1.00 91.62 84 ALA A CA 1
ATOM 616 C C . ALA A 1 84 ? 15.503 5.557 -12.515 1.00 91.62 84 ALA A C 1
ATOM 618 O O . ALA A 1 84 ? 14.634 5.162 -13.295 1.00 91.62 84 ALA A O 1
ATOM 619 N N . PHE A 1 85 ? 16.083 6.746 -12.608 1.00 89.00 85 PHE A N 1
ATOM 620 C CA . PHE A 1 85 ? 15.984 7.590 -13.787 1.00 89.00 85 PHE A CA 1
ATOM 621 C C . PHE A 1 85 ? 17.037 7.160 -14.800 1.00 89.00 85 PHE A C 1
ATOM 623 O O . PHE A 1 85 ? 18.195 6.930 -14.444 1.00 89.00 85 PHE A O 1
ATOM 630 N N . TYR A 1 86 ? 16.624 7.057 -16.058 1.00 88.00 86 TYR A N 1
ATOM 631 C CA . TYR A 1 86 ? 17.478 6.634 -17.159 1.00 88.00 86 TYR A CA 1
ATOM 632 C C . TYR A 1 86 ? 17.637 7.767 -18.165 1.00 88.00 86 TYR A C 1
ATOM 634 O O . TYR A 1 86 ? 16.686 8.505 -18.429 1.00 88.00 86 TYR A O 1
ATOM 642 N N . ASP A 1 87 ? 18.821 7.864 -18.761 1.00 87.25 87 ASP A N 1
ATOM 643 C CA . ASP A 1 87 ? 19.012 8.634 -19.983 1.00 87.25 87 ASP A CA 1
ATOM 644 C C . ASP A 1 87 ? 18.269 7.916 -21.116 1.00 87.25 87 ASP A C 1
ATOM 646 O O . ASP A 1 87 ? 18.604 6.783 -21.470 1.00 87.25 87 ASP A O 1
ATOM 650 N N . GLY A 1 88 ? 17.251 8.566 -21.681 1.00 81.25 88 GLY A N 1
ATOM 651 C CA . GLY A 1 88 ? 16.433 7.991 -22.747 1.00 81.25 88 GLY A CA 1
ATOM 652 C C . GLY A 1 88 ? 17.220 7.639 -24.015 1.00 81.25 88 GLY A C 1
ATOM 653 O O . GLY A 1 88 ? 16.772 6.783 -24.774 1.00 81.25 88 GLY A O 1
ATOM 654 N N . LEU A 1 89 ? 18.386 8.257 -24.240 1.00 86.00 89 LEU A N 1
ATOM 655 C CA . LEU A 1 89 ? 19.215 8.016 -25.425 1.00 86.00 89 LEU A CA 1
ATOM 656 C C . LEU A 1 89 ? 20.187 6.852 -25.218 1.00 86.00 89 LEU A C 1
ATOM 658 O O . LEU A 1 89 ? 20.275 5.957 -26.054 1.00 86.00 89 LEU A O 1
ATOM 662 N N . ASN A 1 90 ? 20.901 6.854 -24.092 1.00 87.50 90 ASN A N 1
ATOM 663 C CA . ASN A 1 90 ? 21.985 5.902 -23.834 1.00 87.50 90 ASN A CA 1
ATOM 664 C C . ASN A 1 90 ? 21.570 4.725 -22.941 1.00 87.50 90 ASN A C 1
ATOM 666 O O . ASN A 1 90 ? 22.360 3.807 -22.730 1.00 87.50 90 ASN A O 1
ATOM 670 N N . SER A 1 91 ? 20.345 4.741 -22.399 1.00 84.00 91 SER A N 1
ATOM 671 C CA . SER A 1 91 ? 19.850 3.766 -21.413 1.00 84.00 91 SER A CA 1
ATOM 672 C C . SER A 1 91 ? 20.749 3.631 -20.175 1.00 84.00 91 SER A C 1
ATOM 674 O O . SER A 1 91 ? 20.744 2.601 -19.499 1.00 84.00 91 SER A O 1
ATOM 676 N N . THR A 1 92 ? 21.535 4.663 -19.866 1.00 89.81 92 THR A N 1
ATOM 677 C CA . THR A 1 92 ? 22.404 4.708 -18.690 1.00 89.81 92 THR A CA 1
ATOM 678 C C . THR A 1 92 ? 21.614 5.161 -17.469 1.00 89.81 92 THR A C 1
ATOM 680 O O . THR A 1 92 ? 20.684 5.962 -17.565 1.00 89.81 92 THR A O 1
ATOM 683 N N . VAL A 1 93 ? 21.976 4.631 -16.301 1.00 89.12 93 VAL A N 1
ATOM 684 C CA . VAL A 1 93 ? 21.364 5.022 -15.028 1.00 89.12 93 VAL A CA 1
ATOM 685 C C . VAL A 1 93 ? 21.879 6.407 -14.638 1.00 89.12 93 VAL A C 1
ATOM 687 O O . VAL A 1 93 ? 23.075 6.572 -14.408 1.00 89.12 93 VAL A O 1
ATOM 690 N N . LEU A 1 94 ? 20.978 7.385 -14.548 1.00 88.69 94 LEU A N 1
ATOM 691 C CA . LEU A 1 94 ? 21.285 8.746 -14.104 1.00 88.69 94 LEU A CA 1
ATOM 692 C C . LEU A 1 94 ? 21.286 8.844 -12.579 1.00 88.69 94 LEU A C 1
ATOM 694 O O . LEU A 1 94 ? 22.217 9.380 -11.986 1.00 88.69 94 LEU A O 1
ATOM 698 N N . SER A 1 95 ? 20.236 8.324 -11.940 1.00 89.12 95 SER A N 1
ATOM 699 C CA . SER A 1 95 ? 20.084 8.360 -10.485 1.00 89.12 95 SER A CA 1
ATOM 700 C C . SER A 1 95 ? 19.134 7.264 -10.012 1.00 89.12 95 SER A C 1
ATOM 702 O O . SER A 1 95 ? 18.110 7.008 -10.646 1.00 89.12 95 SER A O 1
ATOM 704 N N . LEU A 1 96 ? 19.468 6.611 -8.898 1.00 91.50 96 LEU A N 1
ATOM 705 C CA . LEU A 1 96 ? 18.601 5.630 -8.244 1.00 91.50 96 LEU A CA 1
ATOM 706 C C . LEU A 1 96 ? 17.603 6.340 -7.327 1.00 91.50 96 LEU A C 1
ATOM 708 O O . LEU A 1 96 ? 17.980 7.218 -6.552 1.00 91.50 96 LEU A O 1
ATOM 712 N N . VAL A 1 97 ? 16.350 5.895 -7.342 1.00 93.75 97 VAL A N 1
ATOM 713 C CA . VAL A 1 97 ? 15.325 6.395 -6.424 1.00 93.75 97 VAL A CA 1
ATOM 714 C C . VAL A 1 97 ? 15.300 5.504 -5.191 1.00 93.75 97 VAL A C 1
ATOM 716 O O . VAL A 1 97 ? 14.803 4.377 -5.227 1.00 93.75 97 VAL A O 1
ATOM 719 N N . ARG A 1 98 ? 15.894 5.984 -4.094 1.00 94.00 98 ARG A N 1
ATOM 720 C CA . ARG A 1 98 ? 16.078 5.184 -2.875 1.00 94.00 98 ARG A CA 1
ATOM 721 C C . ARG A 1 98 ? 14.734 4.698 -2.328 1.00 94.00 98 ARG A C 1
ATOM 723 O O . ARG A 1 98 ? 13.775 5.457 -2.246 1.00 94.00 98 ARG A O 1
ATOM 730 N N . GLY A 1 99 ? 14.669 3.422 -1.967 1.00 94.75 99 GLY A N 1
ATOM 731 C CA . GLY A 1 99 ? 13.451 2.796 -1.460 1.00 94.75 99 GLY A CA 1
ATOM 732 C C . GLY A 1 99 ? 12.439 2.410 -2.538 1.00 94.75 99 GLY A C 1
ATOM 733 O O . GLY A 1 99 ? 11.718 1.440 -2.349 1.00 94.75 99 GLY A O 1
ATOM 734 N N . MET A 1 100 ? 12.417 3.056 -3.705 1.00 95.31 100 MET A N 1
ATOM 735 C CA . MET A 1 100 ? 11.464 2.719 -4.765 1.00 95.31 100 MET A CA 1
ATOM 736 C C . MET A 1 100 ? 11.947 1.557 -5.636 1.00 95.31 100 MET A C 1
ATOM 738 O O . MET A 1 100 ? 13.128 1.429 -5.975 1.00 95.31 100 MET A O 1
ATOM 742 N N . ARG A 1 101 ? 11.007 0.709 -6.047 1.00 96.19 101 ARG A N 1
ATOM 743 C CA . ARG A 1 101 ? 11.234 -0.438 -6.928 1.00 96.19 101 ARG A CA 1
ATOM 744 C C . ARG A 1 101 ? 10.428 -0.291 -8.211 1.00 96.19 101 ARG A C 1
ATOM 746 O O . ARG A 1 101 ? 9.364 0.316 -8.239 1.00 96.19 101 ARG A O 1
ATOM 753 N N . THR A 1 102 ? 10.944 -0.894 -9.269 1.00 94.25 102 THR A N 1
ATOM 754 C CA . THR A 1 102 ? 10.214 -1.185 -10.506 1.00 94.25 102 THR A CA 1
ATOM 755 C C . THR A 1 102 ? 10.140 -2.697 -10.669 1.00 94.25 102 THR A C 1
ATOM 757 O O . THR A 1 102 ? 10.983 -3.415 -10.135 1.00 94.25 102 THR A O 1
ATOM 760 N N . GLY A 1 103 ? 9.137 -3.210 -11.368 1.00 94.69 103 GLY A N 1
ATOM 761 C CA . GLY A 1 103 ? 8.933 -4.646 -11.501 1.00 94.69 103 GLY A CA 1
ATOM 762 C C . GLY A 1 103 ? 7.856 -4.979 -12.514 1.00 94.69 103 GLY A C 1
ATOM 763 O O . GLY A 1 103 ? 7.281 -4.083 -13.130 1.00 94.69 103 GLY A O 1
ATOM 764 N N . CYS A 1 104 ? 7.565 -6.271 -12.660 1.00 94.31 104 CYS A N 1
ATOM 765 C CA . CYS A 1 104 ? 6.588 -6.754 -13.638 1.00 94.31 104 CYS A CA 1
ATOM 766 C C . CYS A 1 104 ? 5.255 -6.017 -13.513 1.00 94.31 104 CYS A C 1
ATOM 768 O O . CYS A 1 104 ? 4.734 -5.485 -14.493 1.00 94.31 104 CYS A O 1
ATOM 770 N N . TYR A 1 105 ? 4.742 -5.930 -12.288 1.00 94.19 105 TYR A N 1
ATOM 771 C CA . TYR A 1 105 ? 3.501 -5.241 -11.975 1.00 94.19 105 TYR A CA 1
ATOM 772 C C . TYR A 1 105 ? 3.759 -4.101 -11.002 1.00 94.19 105 TYR A C 1
ATOM 774 O O . TYR A 1 105 ? 4.497 -4.263 -10.030 1.00 94.19 105 TYR A O 1
ATOM 782 N N . ILE A 1 106 ? 3.092 -2.970 -11.237 1.00 93.31 106 ILE A N 1
ATOM 783 C CA . ILE A 1 106 ? 3.181 -1.776 -10.386 1.00 93.31 106 ILE A CA 1
ATOM 784 C C . ILE A 1 106 ? 2.820 -2.120 -8.942 1.00 93.31 106 ILE A C 1
ATOM 786 O O . ILE A 1 106 ? 3.496 -1.668 -8.030 1.00 93.31 106 ILE A O 1
ATOM 790 N N . LEU A 1 107 ? 1.802 -2.962 -8.733 1.00 94.56 107 LEU A N 1
ATOM 791 C CA . LEU A 1 107 ? 1.385 -3.379 -7.396 1.00 94.56 107 LEU A CA 1
ATOM 792 C C . LEU A 1 107 ? 2.505 -4.117 -6.646 1.00 94.56 107 LEU A C 1
ATOM 794 O O . LEU A 1 107 ? 2.812 -3.767 -5.515 1.00 94.56 107 LEU A O 1
ATOM 798 N N . GLU A 1 108 ? 3.158 -5.095 -7.278 1.00 95.44 108 GLU A N 1
ATOM 799 C CA . GLU A 1 108 ? 4.260 -5.845 -6.654 1.00 95.44 108 GLU A CA 1
ATOM 800 C C . GLU A 1 108 ? 5.492 -4.968 -6.414 1.00 95.44 108 GLU A C 1
ATOM 802 O O . GLU A 1 108 ? 6.179 -5.127 -5.406 1.00 95.44 108 GLU A O 1
ATOM 807 N N . ALA A 1 109 ? 5.762 -4.031 -7.326 1.00 96.12 109 ALA A N 1
ATOM 808 C CA . ALA A 1 109 ? 6.833 -3.059 -7.173 1.00 96.12 109 ALA A CA 1
ATOM 809 C C . ALA A 1 109 ? 6.547 -2.076 -6.025 1.00 96.12 109 ALA A C 1
ATOM 811 O O . ALA A 1 109 ? 7.429 -1.821 -5.208 1.00 96.12 109 ALA A O 1
ATOM 812 N N . LEU A 1 110 ? 5.313 -1.575 -5.918 1.00 96.31 110 LEU A N 1
ATOM 813 C CA . LEU A 1 110 ? 4.876 -0.675 -4.854 1.00 96.31 110 LEU A CA 1
ATOM 814 C C . LEU A 1 110 ? 4.963 -1.361 -3.493 1.00 96.31 110 LEU A C 1
ATOM 816 O O . LEU A 1 110 ? 5.608 -0.823 -2.604 1.00 96.31 110 LEU A O 1
ATOM 820 N N . LEU A 1 111 ? 4.392 -2.563 -3.353 1.00 97.25 111 LEU A N 1
ATOM 821 C CA . LEU A 1 111 ? 4.405 -3.321 -2.096 1.00 97.25 111 LEU A CA 1
ATOM 822 C C . LEU A 1 111 ? 5.824 -3.592 -1.584 1.00 97.25 111 LEU A C 1
ATOM 824 O O . LEU A 1 111 ? 6.034 -3.634 -0.381 1.00 97.25 111 LEU A O 1
ATOM 828 N N . GLN A 1 112 ? 6.799 -3.752 -2.479 1.00 97.31 112 GLN A N 1
ATOM 829 C CA . GLN A 1 112 ? 8.205 -3.972 -2.121 1.00 97.31 112 GLN A CA 1
ATOM 830 C C . GLN A 1 112 ? 9.035 -2.679 -2.055 1.00 97.31 112 GLN A C 1
ATOM 832 O O . GLN A 1 112 ? 10.233 -2.727 -1.765 1.00 97.31 112 GLN A O 1
ATOM 837 N N . SER A 1 113 ? 8.434 -1.531 -2.367 1.00 98.06 113 SER A N 1
ATOM 838 C CA . SER A 1 113 ? 9.065 -0.222 -2.202 1.00 98.06 113 SER A CA 1
ATOM 839 C C . SER A 1 113 ? 8.941 0.252 -0.759 1.00 98.06 113 SER A C 1
ATOM 841 O O . SER A 1 113 ? 8.018 -0.147 -0.064 1.00 98.06 113 SER A O 1
ATOM 843 N N . SER A 1 114 ? 9.831 1.130 -0.320 1.00 97.06 114 SER A N 1
ATOM 844 C CA . SER A 1 114 ? 9.729 1.895 0.925 1.00 97.06 114 SER A CA 1
ATOM 845 C C . SER A 1 114 ? 9.537 3.383 0.619 1.00 97.06 114 SER A C 1
ATOM 847 O O . SER A 1 114 ? 9.712 3.836 -0.517 1.00 97.06 114 SER A O 1
ATOM 849 N N . LEU A 1 115 ? 9.181 4.164 1.641 1.00 94.88 115 LEU A N 1
ATOM 850 C CA . LEU A 1 115 ? 8.973 5.612 1.517 1.00 94.88 115 LEU A CA 1
ATOM 851 C C . LEU A 1 115 ? 10.252 6.428 1.777 1.00 94.88 115 LEU A C 1
ATOM 853 O O . LEU A 1 115 ? 10.184 7.643 1.941 1.00 94.88 115 LEU A O 1
ATOM 857 N N . GLU A 1 116 ? 11.426 5.791 1.798 1.00 95.12 116 GLU A N 1
ATOM 858 C CA . GLU A 1 116 ? 12.706 6.414 2.170 1.00 95.12 116 GLU A CA 1
ATOM 859 C C . GLU A 1 116 ? 13.009 7.717 1.423 1.00 95.12 116 GLU A C 1
ATOM 861 O O . GLU A 1 116 ? 13.451 8.684 2.046 1.00 95.12 116 GLU A O 1
ATOM 866 N N . CYS A 1 117 ? 12.760 7.761 0.108 1.00 93.69 117 CYS A N 1
ATOM 867 C CA . CYS A 1 117 ? 13.018 8.949 -0.711 1.00 93.69 117 CYS A CA 1
ATOM 868 C C . CYS A 1 117 ? 12.214 10.167 -0.246 1.00 93.69 117 CYS A C 1
ATOM 870 O O . CYS A 1 117 ? 12.710 11.286 -0.289 1.00 93.69 117 CYS A O 1
ATOM 872 N N . PHE A 1 118 ? 10.999 9.961 0.266 1.00 92.81 118 PHE A N 1
ATOM 873 C CA . PHE A 1 118 ? 10.136 11.048 0.725 1.00 92.81 118 PHE A CA 1
ATOM 874 C C . PHE A 1 118 ? 10.618 11.695 2.027 1.00 92.81 118 PHE A C 1
ATOM 876 O O . PHE A 1 118 ? 10.185 12.797 2.345 1.00 92.81 118 PHE A O 1
ATOM 883 N N . TYR A 1 119 ? 11.516 11.038 2.765 1.00 93.25 119 TYR A N 1
ATOM 884 C CA . TYR A 1 119 ? 12.163 11.571 3.966 1.00 93.25 119 TYR A CA 1
ATOM 885 C C . TYR A 1 119 ? 13.581 12.100 3.694 1.00 93.25 119 TYR A C 1
ATOM 887 O O . TYR A 1 119 ? 14.282 12.495 4.629 1.00 93.25 119 TYR A O 1
ATOM 895 N N . ASP A 1 120 ? 14.075 12.016 2.458 1.00 92.56 120 ASP A N 1
ATOM 896 C CA . ASP A 1 120 ? 15.413 12.460 2.065 1.00 92.56 120 ASP A CA 1
ATOM 897 C C . ASP A 1 120 ? 15.286 13.644 1.092 1.00 92.56 120 ASP A C 1
ATOM 899 O O . ASP A 1 120 ? 14.806 13.452 -0.025 1.00 92.56 120 ASP A O 1
ATOM 903 N N . PRO A 1 121 ? 15.706 14.861 1.484 1.00 90.62 121 PRO A N 1
ATOM 904 C CA . PRO A 1 121 ? 15.504 16.048 0.659 1.00 90.62 121 PRO A CA 1
ATOM 905 C C . PRO A 1 121 ? 16.220 15.955 -0.690 1.00 90.62 121 PRO A C 1
ATOM 907 O O . PRO A 1 121 ? 15.658 16.359 -1.701 1.00 90.62 121 PRO A O 1
ATOM 910 N N . ILE A 1 122 ? 17.409 15.346 -0.737 1.00 91.06 122 ILE A N 1
ATOM 911 C CA . ILE A 1 122 ? 18.195 15.215 -1.969 1.00 91.06 122 ILE A CA 1
ATOM 912 C C . ILE A 1 122 ? 17.503 14.240 -2.923 1.00 91.06 122 ILE A C 1
ATOM 914 O O . ILE A 1 122 ? 17.354 14.524 -4.113 1.00 91.06 122 ILE A O 1
ATOM 918 N N . CYS A 1 123 ? 17.059 13.088 -2.408 1.00 91.25 123 CYS A N 1
ATOM 919 C CA . CYS A 1 123 ? 16.335 12.106 -3.215 1.00 91.25 123 CYS A CA 1
ATOM 920 C C . CYS A 1 123 ? 15.032 12.695 -3.767 1.00 91.25 123 CYS A C 1
ATOM 922 O O . CYS A 1 123 ? 14.736 12.561 -4.954 1.00 91.25 123 CYS A O 1
ATOM 924 N N . PHE A 1 124 ? 14.279 13.371 -2.906 1.00 90.06 124 PHE A N 1
ATOM 925 C CA . PHE A 1 124 ? 13.001 13.975 -3.230 1.00 90.06 124 PHE A CA 1
ATOM 926 C C . PHE A 1 124 ? 13.116 15.083 -4.279 1.00 90.06 124 PHE A C 1
ATOM 928 O O . PHE A 1 124 ? 12.398 15.055 -5.276 1.00 90.06 124 PHE A O 1
ATOM 935 N N . GLU A 1 125 ? 14.046 16.025 -4.104 1.00 88.00 125 GLU A N 1
ATOM 936 C CA . GLU A 1 125 ? 14.298 17.094 -5.075 1.00 88.00 125 GLU A CA 1
ATOM 937 C C . GLU A 1 125 ? 14.774 16.530 -6.417 1.00 88.00 125 GLU A C 1
ATOM 939 O O . GLU A 1 125 ? 14.289 16.950 -7.470 1.00 88.00 125 GLU A O 1
ATOM 944 N N . SER A 1 126 ? 15.660 15.526 -6.396 1.00 87.50 126 SER A N 1
ATOM 945 C CA . SER A 1 126 ? 16.094 14.831 -7.610 1.00 87.50 126 SER A CA 1
ATOM 946 C C . SER A 1 126 ? 14.905 14.184 -8.322 1.00 87.50 126 SER A C 1
ATOM 948 O O . SER A 1 126 ? 14.698 14.437 -9.508 1.00 87.50 126 SER A O 1
ATOM 950 N N . MET A 1 127 ? 14.071 13.432 -7.600 1.00 88.00 127 MET A N 1
ATOM 951 C CA . MET A 1 127 ? 12.856 12.822 -8.141 1.00 88.00 127 MET A CA 1
ATOM 952 C C . MET A 1 127 ? 11.925 13.864 -8.770 1.00 88.00 127 MET A C 1
ATOM 954 O O . MET A 1 127 ? 11.482 13.685 -9.904 1.00 88.00 127 MET A O 1
ATOM 958 N N . MET A 1 128 ? 11.684 14.978 -8.081 1.00 85.75 128 MET A N 1
ATOM 959 C CA . MET A 1 128 ? 10.840 16.061 -8.584 1.00 85.75 128 MET A CA 1
ATOM 960 C C . MET A 1 128 ? 11.418 16.742 -9.827 1.00 85.75 128 MET A C 1
ATOM 962 O O . MET A 1 128 ? 10.665 17.075 -10.742 1.00 85.75 128 MET A O 1
ATOM 966 N N . SER A 1 129 ? 12.742 16.893 -9.911 1.00 85.12 129 SER A N 1
ATOM 967 C CA . SER A 1 129 ? 13.400 17.503 -11.073 1.00 85.12 129 SER A CA 1
ATOM 968 C C . SER A 1 129 ? 13.165 16.724 -12.372 1.00 85.12 129 SER A C 1
ATOM 970 O O . SER A 1 129 ? 13.001 17.336 -13.427 1.00 85.12 129 SER A O 1
ATOM 972 N N . TYR A 1 130 ? 13.069 15.392 -12.294 1.00 82.81 130 TYR A N 1
ATOM 973 C CA . TYR A 1 130 ? 12.788 14.529 -13.445 1.00 82.81 130 TYR A CA 1
ATOM 974 C C . TYR A 1 130 ? 11.295 14.421 -13.775 1.00 82.81 130 TYR A C 1
ATOM 976 O O . TYR A 1 130 ? 10.942 14.089 -14.904 1.00 82.81 130 TYR A O 1
ATOM 984 N N . LEU A 1 131 ? 10.411 14.705 -12.814 1.00 78.62 131 LEU A N 1
ATOM 985 C CA . LEU A 1 131 ? 8.957 14.669 -13.002 1.00 78.62 131 LEU A CA 1
ATOM 986 C C . LEU A 1 131 ? 8.385 15.967 -13.597 1.00 78.62 131 LEU A C 1
ATOM 988 O O . LEU A 1 131 ? 7.186 16.016 -13.877 1.00 78.62 131 LEU A O 1
ATOM 992 N N . ASN A 1 132 ? 9.215 16.999 -13.804 1.00 64.19 132 ASN A N 1
ATOM 993 C CA . ASN A 1 132 ? 8.821 18.328 -14.282 1.00 64.19 132 ASN A CA 1
ATOM 994 C C . ASN A 1 132 ? 8.134 18.292 -15.665 1.00 64.19 132 ASN A C 1
ATOM 996 O O . ASN A 1 132 ? 8.737 18.512 -16.714 1.00 64.19 132 ASN A O 1
ATOM 1000 N N . SER A 1 133 ? 6.823 18.058 -15.641 1.00 56.53 133 SER A N 1
ATOM 1001 C CA . SER A 1 133 ? 5.893 18.231 -16.748 1.00 56.53 133 SER A CA 1
ATOM 1002 C C . SER A 1 133 ? 4.703 19.041 -16.239 1.00 56.53 133 SER A C 1
ATOM 1004 O O . SER A 1 133 ? 3.780 18.522 -15.628 1.00 56.53 133 SER A O 1
ATOM 1006 N N . THR A 1 134 ? 4.722 20.355 -16.468 1.00 59.34 134 THR A N 1
ATOM 1007 C CA . THR A 1 134 ? 3.567 21.284 -16.383 1.00 59.34 134 THR A CA 1
ATOM 1008 C C . THR A 1 134 ? 2.796 21.436 -15.057 1.00 59.34 134 THR A C 1
ATOM 1010 O O . THR A 1 134 ? 2.046 22.401 -14.924 1.00 59.34 134 THR A O 1
ATOM 1013 N N . VAL A 1 135 ? 2.968 20.561 -14.065 1.00 63.88 135 VAL A N 1
ATOM 1014 C CA . VAL A 1 135 ? 2.219 20.570 -12.803 1.00 63.88 135 VAL A CA 1
ATOM 1015 C C . VAL A 1 135 ? 3.110 21.118 -11.695 1.00 63.88 135 VAL A C 1
ATOM 1017 O O . VAL A 1 135 ? 4.095 20.492 -11.309 1.00 63.88 135 VAL A O 1
ATOM 1020 N N . ILE A 1 136 ? 2.757 22.293 -11.173 1.00 59.62 136 ILE A N 1
ATOM 1021 C CA . ILE A 1 136 ? 3.390 22.856 -9.978 1.00 59.62 136 ILE A CA 1
ATOM 1022 C C . ILE A 1 136 ? 3.026 21.951 -8.802 1.00 59.62 136 ILE A C 1
ATOM 1024 O O . ILE A 1 136 ? 1.869 21.893 -8.385 1.00 59.62 136 ILE A O 1
ATOM 1028 N N . TRP A 1 137 ? 4.011 21.234 -8.275 1.00 65.62 137 TRP A N 1
ATOM 1029 C CA . TRP A 1 137 ? 3.825 20.386 -7.112 1.00 65.62 137 TRP A CA 1
ATOM 1030 C C . TRP A 1 137 ? 4.396 21.072 -5.870 1.00 65.62 137 TRP A C 1
ATOM 1032 O O . TRP A 1 137 ? 5.607 21.200 -5.720 1.00 65.62 137 TRP A O 1
ATOM 1042 N N . ASN A 1 138 ? 3.509 21.512 -4.975 1.00 70.50 138 ASN A N 1
ATOM 1043 C CA . ASN A 1 138 ? 3.852 22.200 -3.721 1.00 70.50 138 ASN A CA 1
ATOM 1044 C C . ASN A 1 138 ? 4.092 21.222 -2.552 1.00 70.50 138 ASN A C 1
ATOM 1046 O O . ASN A 1 138 ? 3.803 21.544 -1.400 1.00 70.50 138 ASN A O 1
ATOM 1050 N N . GLY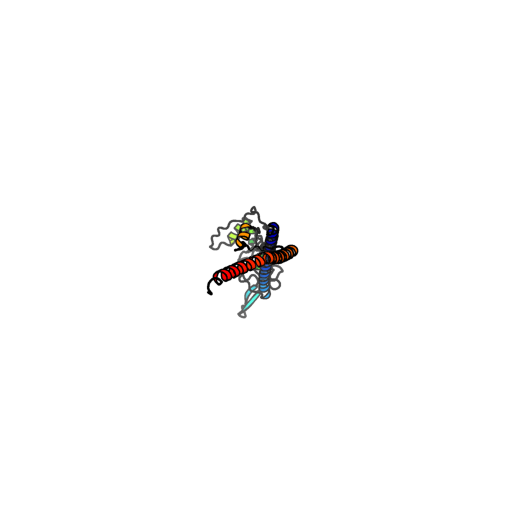 A 1 139 ? 4.541 19.999 -2.834 1.00 74.19 139 GLY A N 1
ATOM 1051 C CA . GLY A 1 139 ? 4.810 19.009 -1.795 1.00 74.19 139 GLY A CA 1
ATOM 1052 C C . GLY A 1 139 ? 6.127 19.292 -1.077 1.00 74.19 139 GLY A C 1
ATOM 1053 O O . GLY A 1 139 ? 7.124 19.645 -1.702 1.00 74.19 139 GLY A O 1
ATOM 1054 N N . THR A 1 140 ? 6.145 19.115 0.243 1.00 85.38 140 THR A N 1
ATOM 1055 C CA . THR A 1 140 ? 7.362 19.210 1.058 1.00 85.38 140 THR A CA 1
ATOM 1056 C C . THR A 1 140 ? 7.855 17.828 1.464 1.00 85.38 140 THR A C 1
ATOM 1058 O O . THR A 1 140 ? 7.075 16.881 1.570 1.00 85.38 140 THR A O 1
ATOM 1061 N N . VAL A 1 141 ? 9.154 17.726 1.735 1.00 91.44 141 VAL A N 1
ATOM 1062 C CA . VAL A 1 141 ? 9.793 16.514 2.267 1.00 91.44 141 VAL A CA 1
ATOM 1063 C C . VAL A 1 141 ? 9.144 16.129 3.602 1.00 91.44 141 VAL A C 1
ATOM 1065 O O . VAL A 1 141 ? 8.811 16.997 4.413 1.00 91.44 141 VAL A O 1
ATOM 1068 N N . MET A 1 142 ? 8.958 14.831 3.841 1.00 90.62 142 MET A N 1
ATOM 1069 C CA . MET A 1 142 ? 8.404 14.320 5.093 1.00 90.62 142 MET A CA 1
ATOM 1070 C C . MET A 1 142 ? 9.396 14.454 6.249 1.00 90.62 142 MET A C 1
ATOM 1072 O O . MET A 1 142 ? 10.608 14.280 6.100 1.00 90.62 142 MET A O 1
ATOM 1076 N N . ASN A 1 143 ? 8.864 14.724 7.440 1.00 89.75 143 ASN A N 1
ATOM 1077 C CA . ASN A 1 143 ? 9.679 14.920 8.627 1.00 89.75 143 ASN A CA 1
ATOM 1078 C C . ASN A 1 143 ? 10.004 13.585 9.316 1.00 89.75 143 ASN A C 1
ATOM 1080 O O . ASN A 1 143 ? 9.108 12.880 9.776 1.00 89.75 143 ASN A O 1
ATOM 1084 N N . ARG A 1 144 ? 11.300 13.272 9.443 1.00 86.94 144 ARG A N 1
ATOM 1085 C CA . ARG A 1 144 ? 11.800 12.079 10.152 1.00 86.94 144 ARG A CA 1
ATOM 1086 C C . ARG A 1 144 ? 11.600 12.136 11.666 1.00 86.94 144 ARG A C 1
ATOM 1088 O O . ARG A 1 144 ? 11.685 11.099 12.312 1.00 86.94 144 ARG A O 1
ATOM 1095 N N . THR A 1 145 ? 11.404 13.325 12.238 1.00 88.12 145 THR A N 1
ATOM 1096 C CA . THR A 1 145 ? 11.237 13.485 13.691 1.00 88.12 145 THR A CA 1
ATOM 1097 C C . THR A 1 145 ? 9.798 13.296 14.149 1.00 88.12 145 THR A C 1
ATOM 1099 O O . THR A 1 145 ? 9.568 13.116 15.344 1.00 88.12 145 THR A O 1
ATOM 1102 N N . THR A 1 146 ? 8.830 13.311 13.228 1.00 88.25 146 THR A N 1
ATOM 1103 C CA . THR A 1 146 ? 7.445 12.989 13.563 1.00 88.25 146 THR A CA 1
ATOM 1104 C C . THR A 1 146 ? 7.374 11.516 13.969 1.00 88.25 146 THR A C 1
ATOM 1106 O O . THR A 1 146 ? 7.808 10.662 13.193 1.00 88.25 146 THR A O 1
ATOM 1109 N N . PRO A 1 147 ? 6.857 11.194 15.167 1.00 88.25 147 PRO A N 1
ATOM 1110 C CA . PRO A 1 147 ? 6.745 9.813 15.602 1.00 88.25 147 PRO A CA 1
ATOM 1111 C C . PRO A 1 147 ? 5.806 9.056 14.661 1.00 88.25 147 PRO A C 1
ATOM 1113 O O . PRO A 1 147 ? 4.670 9.471 14.441 1.00 88.25 147 PRO A O 1
ATOM 1116 N N . SER A 1 148 ? 6.301 7.949 14.124 1.00 92.19 148 SER A N 1
ATOM 1117 C CA . SER A 1 148 ? 5.535 6.979 13.350 1.00 92.19 148 SER A CA 1
ATOM 1118 C C . SER A 1 148 ? 5.826 5.595 13.907 1.00 92.19 148 SER A C 1
ATOM 1120 O O . SER A 1 148 ? 6.931 5.309 14.381 1.00 92.19 148 SER A O 1
ATOM 1122 N N . ARG A 1 149 ? 4.816 4.735 13.856 1.00 93.19 149 ARG A N 1
ATOM 1123 C CA . ARG A 1 149 ? 4.925 3.311 14.145 1.00 93.19 149 ARG A CA 1
ATOM 1124 C C . ARG A 1 149 ? 5.831 2.603 13.134 1.00 93.19 149 ARG A C 1
ATOM 1126 O O . ARG A 1 149 ? 6.450 1.597 13.480 1.00 93.19 149 ARG A O 1
ATOM 1133 N N . PHE A 1 150 ? 5.904 3.104 11.903 1.00 93.81 150 PHE A N 1
ATOM 1134 C CA . PHE A 1 150 ? 6.644 2.480 10.815 1.00 93.81 150 PHE A CA 1
ATOM 1135 C C . PHE A 1 150 ? 8.022 3.118 10.648 1.00 93.81 150 PHE A C 1
ATOM 1137 O O . PHE A 1 150 ? 8.193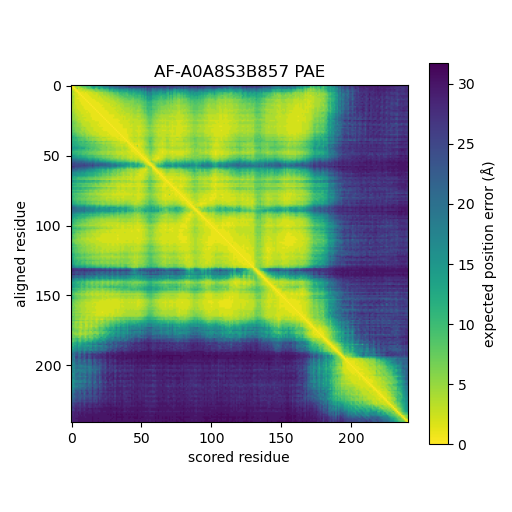 4.336 10.662 1.00 93.81 150 PHE A O 1
ATOM 1144 N N . LEU A 1 151 ? 9.036 2.278 10.444 1.00 93.12 151 LEU A N 1
ATOM 1145 C CA . LEU A 1 151 ? 10.363 2.759 10.074 1.00 93.12 151 LEU A CA 1
ATOM 1146 C C . LEU A 1 151 ? 10.335 3.290 8.641 1.00 93.12 151 LEU A C 1
ATOM 1148 O O . LEU A 1 151 ? 9.643 2.735 7.792 1.00 93.12 151 LEU A O 1
ATOM 1152 N N . THR A 1 152 ? 11.170 4.283 8.339 1.00 92.31 152 THR A N 1
ATOM 1153 C CA . THR A 1 152 ? 11.316 4.808 6.965 1.00 92.31 152 THR A CA 1
ATOM 1154 C C . THR A 1 152 ? 11.702 3.736 5.937 1.00 92.31 152 THR A C 1
ATOM 1156 O O . THR A 1 152 ? 11.344 3.867 4.772 1.00 92.31 152 THR A O 1
ATOM 1159 N N . THR A 1 153 ? 12.377 2.667 6.373 1.00 94.56 153 THR A N 1
ATOM 1160 C CA . THR A 1 153 ? 12.782 1.509 5.559 1.00 94.56 153 THR A CA 1
ATOM 1161 C C . THR A 1 153 ? 11.710 0.425 5.448 1.00 94.56 153 THR A C 1
ATOM 1163 O O . THR A 1 153 ? 11.923 -0.557 4.740 1.00 94.56 153 THR A O 1
ATOM 1166 N N . SER A 1 154 ? 10.590 0.557 6.167 1.00 96.62 154 SER A N 1
ATOM 1167 C CA . SER A 1 154 ? 9.477 -0.395 6.075 1.00 96.62 154 SER A CA 1
ATOM 1168 C C . SER A 1 154 ? 8.918 -0.357 4.662 1.00 96.62 154 SER A C 1
ATOM 1170 O O . SER A 1 154 ? 8.798 0.717 4.058 1.00 96.62 154 SER A O 1
ATOM 1172 N N . THR A 1 155 ? 8.595 -1.525 4.119 1.00 97.75 155 THR A N 1
ATOM 1173 C CA . THR A 1 155 ? 7.990 -1.579 2.796 1.00 97.75 155 THR A CA 1
ATOM 1174 C C . THR A 1 155 ? 6.544 -1.096 2.863 1.00 97.75 155 THR A C 1
ATOM 1176 O O . THR A 1 155 ? 5.888 -1.175 3.900 1.00 97.75 155 THR A O 1
ATOM 1179 N N . VAL A 1 156 ? 6.010 -0.604 1.750 1.00 97.75 156 VAL A N 1
ATOM 1180 C CA . VAL A 1 156 ? 4.591 -0.250 1.642 1.00 97.75 156 VAL A CA 1
ATOM 1181 C C . VAL A 1 156 ? 3.719 -1.479 1.903 1.00 97.75 156 VAL A C 1
ATOM 1183 O O . VAL A 1 156 ? 2.628 -1.327 2.437 1.00 97.75 156 VAL A O 1
ATOM 1186 N N . GLY A 1 157 ? 4.204 -2.685 1.591 1.00 97.06 157 GLY A N 1
ATOM 1187 C CA . GLY A 1 157 ? 3.584 -3.944 1.995 1.00 97.06 157 GLY A CA 1
ATOM 1188 C C . GLY A 1 157 ? 3.455 -4.066 3.511 1.00 97.06 157 GLY A C 1
ATOM 1189 O O . GLY A 1 157 ? 2.339 -4.214 3.990 1.00 97.06 157 GLY A O 1
ATOM 1190 N N . ASP A 1 158 ? 4.550 -3.891 4.258 1.00 96.75 158 ASP A N 1
ATOM 1191 C CA . ASP A 1 158 ? 4.531 -3.950 5.732 1.00 96.75 158 ASP A CA 1
ATOM 1192 C C . ASP A 1 158 ? 3.581 -2.901 6.337 1.00 96.75 158 ASP A C 1
ATOM 1194 O O . ASP A 1 158 ? 2.903 -3.146 7.334 1.00 96.75 158 ASP A O 1
ATOM 1198 N N . ILE A 1 159 ? 3.517 -1.716 5.722 1.00 96.62 159 ILE A N 1
ATOM 1199 C CA . ILE A 1 159 ? 2.621 -0.634 6.147 1.00 96.62 159 ILE A CA 1
ATOM 1200 C C . ILE A 1 159 ? 1.156 -1.005 5.845 1.00 96.62 159 ILE A C 1
ATOM 1202 O O . ILE A 1 159 ? 0.276 -0.789 6.680 1.00 96.62 159 ILE A O 1
ATOM 1206 N N . LEU A 1 160 ? 0.876 -1.583 4.673 1.00 95.88 160 LEU A N 1
ATOM 1207 C CA . LEU A 1 160 ? -0.464 -2.009 4.251 1.00 95.88 160 LEU A CA 1
ATOM 1208 C C . LEU A 1 160 ? -0.981 -3.240 5.000 1.00 95.88 160 LEU A C 1
ATOM 1210 O O . LEU A 1 160 ? -2.188 -3.327 5.222 1.00 95.88 160 LEU A O 1
ATOM 1214 N N . ASP A 1 161 ? -0.103 -4.145 5.431 1.00 94.50 161 ASP A N 1
ATOM 1215 C CA . ASP A 1 161 ? -0.461 -5.288 6.284 1.00 94.50 161 ASP A CA 1
ATOM 1216 C C . ASP A 1 161 ? -1.042 -4.825 7.636 1.00 94.50 161 ASP A C 1
ATOM 1218 O O . ASP A 1 161 ? -1.772 -5.551 8.308 1.00 94.50 161 ASP A O 1
ATOM 1222 N N . GLU A 1 162 ? -0.795 -3.566 7.997 1.00 93.94 162 GLU A N 1
ATOM 1223 C CA . GLU A 1 162 ? -1.348 -2.876 9.161 1.00 93.94 162 GLU A CA 1
ATOM 1224 C C . GLU A 1 162 ? -2.338 -1.761 8.774 1.00 93.94 162 GLU A C 1
ATOM 1226 O O . GLU A 1 162 ? -2.588 -0.833 9.550 1.00 93.94 162 GLU A O 1
ATOM 1231 N N . LEU A 1 163 ? -2.905 -1.849 7.565 1.00 94.69 163 LEU A N 1
ATOM 1232 C CA . LEU A 1 163 ? -3.873 -0.916 6.972 1.00 94.69 163 LEU A CA 1
ATOM 1233 C C . LEU A 1 163 ? -3.388 0.540 6.903 1.00 94.69 163 LEU A C 1
ATOM 1235 O O . LEU A 1 163 ? -4.196 1.461 6.807 1.00 94.69 163 LEU A O 1
ATOM 1239 N N . MET A 1 164 ? -2.072 0.760 6.958 1.00 93.94 164 MET A N 1
ATOM 1240 C CA . MET A 1 164 ? -1.450 2.082 7.073 1.00 93.94 164 MET A CA 1
ATOM 1241 C C . MET A 1 164 ? -1.901 2.863 8.321 1.00 93.94 164 MET A C 1
ATOM 1243 O O . MET A 1 164 ? -1.842 4.093 8.346 1.00 93.94 164 MET A O 1
ATOM 1247 N N . ILE A 1 165 ? -2.364 2.163 9.363 1.00 93.50 165 ILE A N 1
ATOM 1248 C CA . ILE A 1 165 ? -2.868 2.781 10.591 1.00 93.50 165 ILE A CA 1
ATOM 1249 C C . ILE A 1 165 ? -1.729 2.951 11.599 1.00 93.50 165 ILE A C 1
ATOM 1251 O O . ILE A 1 165 ? -1.147 1.983 12.097 1.00 93.50 165 ILE A O 1
ATOM 1255 N N . GLU A 1 166 ? -1.465 4.211 11.946 1.00 91.88 166 GLU A N 1
ATOM 1256 C CA . GLU A 1 166 ? -0.497 4.602 12.976 1.00 91.88 166 GLU A CA 1
ATOM 1257 C C . GLU A 1 166 ? -0.982 4.229 14.385 1.00 91.88 166 GLU A C 1
ATOM 1259 O O . GLU A 1 166 ? -0.238 3.645 15.174 1.00 91.88 166 GLU A O 1
ATOM 1264 N N . ILE A 1 167 ? -2.246 4.542 14.711 1.00 90.38 167 ILE A N 1
ATOM 1265 C CA . ILE A 1 167 ? -2.830 4.330 16.044 1.00 90.38 167 ILE A CA 1
ATOM 1266 C C . ILE A 1 167 ? -4.295 3.903 15.925 1.00 90.38 167 ILE A C 1
ATOM 1268 O O . ILE A 1 167 ? -5.103 4.572 15.284 1.00 90.38 167 ILE A O 1
ATOM 1272 N N . TRP A 1 168 ? -4.657 2.829 16.627 1.00 86.88 168 TRP A N 1
ATOM 1273 C CA . TRP A 1 168 ? -6.047 2.424 16.839 1.00 86.88 168 TRP A CA 1
ATOM 1274 C C . TRP A 1 168 ? -6.585 3.082 18.110 1.00 86.88 168 TRP A C 1
ATOM 1276 O O . TRP A 1 168 ? -6.411 2.554 19.207 1.00 86.88 168 TRP A O 1
ATOM 1286 N N . ASN A 1 169 ? -7.207 4.254 17.969 1.00 88.25 169 ASN A N 1
ATOM 1287 C CA . ASN A 1 169 ? -7.826 4.955 19.091 1.00 88.25 169 ASN A CA 1
ATOM 1288 C C . ASN A 1 169 ? -9.325 4.641 19.144 1.00 88.25 169 ASN A C 1
ATOM 1290 O O . ASN A 1 169 ? -10.071 5.012 18.238 1.00 88.25 169 ASN A O 1
ATOM 1294 N N . TRP A 1 170 ? -9.764 3.966 20.202 1.00 87.31 170 TRP A N 1
ATOM 1295 C CA . TRP A 1 170 ? -11.171 3.685 20.459 1.00 87.31 170 TRP A CA 1
ATOM 1296 C C . TRP A 1 170 ? -11.546 4.245 21.831 1.00 87.31 170 TRP A C 1
ATOM 1298 O O . TRP A 1 170 ? -10.726 4.297 22.745 1.00 87.31 170 TRP A O 1
ATOM 1308 N N . THR A 1 171 ? -12.788 4.698 21.972 1.00 85.62 171 THR A N 1
ATOM 1309 C CA . THR A 1 171 ? -13.295 5.246 23.234 1.00 85.62 171 THR A CA 1
ATOM 1310 C C . THR A 1 171 ? -14.651 4.641 23.547 1.00 85.62 171 THR A C 1
ATOM 1312 O O . THR A 1 171 ? -15.539 4.614 22.695 1.00 85.62 171 THR A O 1
ATOM 1315 N N . LEU A 1 172 ? -14.813 4.154 24.777 1.00 82.56 172 LEU A N 1
ATOM 1316 C CA . LEU A 1 172 ? -16.098 3.687 25.280 1.00 82.56 172 LEU A CA 1
ATOM 1317 C C . LEU A 1 172 ? -16.816 4.836 25.980 1.00 82.56 172 LEU A C 1
ATOM 1319 O O . LEU A 1 172 ? -16.307 5.393 26.951 1.00 82.56 172 LEU A O 1
ATOM 1323 N N . LYS A 1 173 ? -18.017 5.170 25.512 1.00 85.12 173 LYS A N 1
ATOM 1324 C CA . LYS A 1 173 ? -18.882 6.153 26.166 1.00 85.12 173 LYS A CA 1
ATOM 1325 C C . LYS A 1 173 ? -20.037 5.442 26.855 1.00 85.12 173 LYS A C 1
ATOM 1327 O O . LYS A 1 173 ? -21.050 5.126 26.234 1.00 85.12 173 LYS A O 1
ATOM 1332 N N . PHE A 1 174 ? -19.861 5.177 28.147 1.00 81.38 174 PHE A N 1
ATOM 1333 C CA . PHE A 1 174 ? -20.864 4.499 28.970 1.00 81.38 174 PHE A CA 1
ATOM 1334 C C . PHE A 1 174 ? -22.207 5.231 28.988 1.00 81.38 174 PHE A C 1
ATOM 1336 O O . PHE A 1 174 ? -23.246 4.586 28.864 1.00 81.38 174 PHE A O 1
ATOM 1343 N N . ASP A 1 175 ? -22.186 6.561 29.100 1.00 83.56 175 ASP A N 1
ATOM 1344 C CA . ASP A 1 175 ? -23.405 7.372 29.154 1.00 83.56 175 ASP A CA 1
ATOM 1345 C C . ASP A 1 175 ? -24.241 7.216 27.883 1.00 83.56 175 ASP A C 1
ATOM 1347 O O . ASP A 1 175 ? -25.447 6.984 27.961 1.00 83.56 175 ASP A O 1
ATOM 1351 N N . ASP A 1 176 ? -23.593 7.246 26.716 1.00 82.75 176 ASP A N 1
ATOM 1352 C CA . ASP A 1 176 ? -24.257 7.072 25.424 1.00 82.75 176 ASP A CA 1
ATOM 1353 C C . ASP A 1 176 ? -24.854 5.665 25.292 1.00 82.75 176 ASP A C 1
ATOM 1355 O O . ASP A 1 176 ? -25.992 5.511 24.846 1.00 82.75 176 ASP A O 1
ATOM 1359 N N . TYR A 1 177 ? -24.115 4.638 25.727 1.00 81.31 177 TYR A N 1
ATOM 1360 C CA . TYR A 1 177 ? -24.588 3.254 25.713 1.00 81.31 177 TYR A CA 1
ATOM 1361 C C . TYR A 1 177 ? -25.839 3.075 26.584 1.00 81.31 177 TYR A C 1
ATOM 1363 O O . TYR A 1 177 ? -26.866 2.579 26.120 1.00 81.31 177 TYR A O 1
ATOM 1371 N N . PHE A 1 178 ? -25.799 3.524 27.841 1.00 82.50 178 PHE A N 1
ATOM 1372 C CA . PHE A 1 178 ? -26.943 3.382 28.743 1.00 82.50 178 PHE A CA 1
ATOM 1373 C C . PHE A 1 178 ? -28.116 4.289 28.366 1.00 82.50 178 PHE A C 1
ATOM 1375 O O . PHE A 1 178 ? -29.264 3.896 28.576 1.00 82.50 178 PHE A O 1
ATOM 1382 N N . ALA A 1 179 ? -27.862 5.465 27.788 1.00 84.75 179 ALA A N 1
ATOM 1383 C CA . ALA A 1 179 ? -28.913 6.330 27.266 1.00 84.75 179 ALA A CA 1
ATOM 1384 C C . ALA A 1 179 ? -29.679 5.659 26.116 1.00 84.75 179 ALA A C 1
ATOM 1386 O O . ALA A 1 179 ? -30.909 5.728 26.090 1.00 84.75 179 ALA A O 1
ATOM 1387 N N . GLN A 1 180 ? -28.974 4.973 25.209 1.00 82.38 180 GLN A N 1
ATOM 1388 C CA . GLN A 1 180 ? -29.586 4.224 24.106 1.00 82.38 180 GLN A CA 1
ATOM 1389 C C . GLN A 1 180 ? -30.299 2.954 24.581 1.00 82.38 180 GLN A C 1
ATOM 1391 O O . GLN A 1 180 ? -31.375 2.626 24.089 1.00 82.38 180 GLN A O 1
ATOM 1396 N N . CYS A 1 181 ? -29.731 2.252 25.562 1.00 81.69 181 CYS A N 1
ATOM 1397 C CA . CYS A 1 181 ? -30.286 1.003 26.080 1.00 81.69 181 CYS A CA 1
ATOM 1398 C C . CYS A 1 181 ? -31.306 1.195 27.216 1.00 81.69 181 CYS A C 1
ATOM 1400 O O . CYS A 1 181 ? -31.711 0.212 27.844 1.00 81.69 181 CYS A O 1
ATOM 1402 N N . ARG A 1 182 ? -31.724 2.433 27.525 1.00 81.06 182 ARG A N 1
ATOM 1403 C CA . ARG A 1 182 ? -32.664 2.686 28.623 1.00 81.06 182 ARG A CA 1
ATOM 1404 C C . ARG A 1 182 ? -34.044 2.100 28.285 1.00 81.06 182 ARG A C 1
ATOM 1406 O O . ARG A 1 182 ? -34.617 2.468 27.259 1.00 81.06 182 ARG A O 1
ATOM 1413 N N . PRO A 1 183 ? -34.625 1.244 29.145 1.00 79.62 183 PRO A N 1
ATOM 1414 C CA . PRO A 1 183 ? -35.956 0.702 28.902 1.00 79.62 183 PRO A CA 1
ATOM 1415 C C . PRO A 1 183 ? -37.010 1.819 28.890 1.00 79.62 183 PRO A C 1
ATOM 1417 O O . PRO A 1 183 ? -36.948 2.753 29.689 1.00 79.62 183 PRO A O 1
ATOM 1420 N N . ILE A 1 184 ? -37.999 1.702 27.997 1.00 79.88 184 ILE A N 1
ATOM 1421 C CA . ILE A 1 184 ? -39.125 2.652 27.889 1.00 79.88 184 ILE A CA 1
ATOM 1422 C C . ILE A 1 184 ? -40.007 2.595 29.147 1.00 79.88 184 ILE A C 1
ATOM 1424 O O . ILE A 1 184 ? -40.558 3.607 29.573 1.00 79.88 184 ILE A O 1
ATOM 1428 N N . ALA A 1 185 ? -40.109 1.420 29.770 1.00 79.94 185 ALA A N 1
ATOM 1429 C CA . ALA A 1 185 ? -40.786 1.218 31.041 1.00 79.94 185 ALA A CA 1
ATOM 1430 C C . ALA A 1 185 ? -40.057 0.144 31.856 1.00 79.94 185 ALA A C 1
ATOM 1432 O O . ALA A 1 185 ? -39.615 -0.868 31.311 1.00 79.94 185 ALA A O 1
ATOM 1433 N N . CYS A 1 186 ? -39.950 0.349 33.168 1.00 78.12 186 CYS A N 1
ATOM 1434 C CA . CYS A 1 186 ? -39.440 -0.663 34.087 1.00 78.12 186 CYS A CA 1
ATOM 1435 C C . CYS A 1 186 ? -40.603 -1.539 34.563 1.00 78.12 186 CYS A C 1
ATOM 1437 O O . CYS A 1 186 ? -41.507 -1.041 35.232 1.00 78.12 186 CYS A O 1
ATOM 1439 N N . SER A 1 187 ? -40.579 -2.838 34.260 1.00 73.56 187 SER A N 1
ATOM 1440 C CA . SER A 1 187 ? -41.477 -3.799 34.906 1.00 73.56 187 SER A CA 1
ATOM 1441 C C . SER A 1 187 ? -40.796 -4.372 36.140 1.00 73.56 187 SER A C 1
ATOM 1443 O O . SER A 1 187 ? -39.692 -4.910 36.041 1.00 73.56 187 SER A O 1
ATOM 1445 N N . TYR A 1 188 ? -41.457 -4.299 37.287 1.00 71.75 188 TYR A N 1
ATOM 1446 C CA . TYR A 1 188 ? -41.050 -5.032 38.476 1.00 71.75 188 TYR A CA 1
ATOM 1447 C C . TYR A 1 188 ? -42.047 -6.163 38.715 1.00 71.75 188 TYR A C 1
ATOM 1449 O O . TYR A 1 188 ? -43.261 -5.967 38.666 1.00 71.75 188 TYR A O 1
ATOM 1457 N N . THR A 1 189 ? -41.533 -7.361 38.959 1.00 71.62 189 THR A N 1
ATOM 1458 C CA . THR A 1 189 ? -42.328 -8.485 39.439 1.00 71.62 189 THR A CA 1
ATOM 1459 C C . THR A 1 189 ? -42.328 -8.439 40.960 1.00 71.62 189 THR A C 1
ATOM 1461 O O . THR A 1 189 ? -41.296 -8.611 41.606 1.00 71.62 189 THR A O 1
ATOM 1464 N N . VAL A 1 190 ? -43.490 -8.162 41.550 1.00 74.69 190 VAL A N 1
ATOM 1465 C CA . VAL A 1 190 ? -43.674 -8.327 42.994 1.00 74.69 190 VAL A CA 1
ATOM 1466 C C . VAL A 1 190 ? -43.921 -9.805 43.245 1.00 74.69 190 VAL A C 1
ATOM 1468 O O . VAL A 1 190 ? -45.041 -10.289 43.096 1.00 74.69 190 VAL A O 1
ATOM 1471 N N . GLU A 1 191 ? -42.874 -10.536 43.611 1.00 66.44 191 GLU A N 1
ATOM 1472 C CA . GLU A 1 191 ? -43.048 -11.885 44.137 1.00 66.44 191 GLU A CA 1
ATOM 1473 C C . GLU A 1 191 ? -43.561 -11.796 45.575 1.00 66.44 191 GLU A C 1
ATOM 1475 O O . GLU A 1 191 ? -42.800 -11.684 46.538 1.00 66.44 191 GLU A O 1
ATOM 1480 N N . ALA A 1 192 ? -44.884 -11.829 45.733 1.00 65.50 192 ALA A N 1
ATOM 1481 C CA . ALA A 1 192 ? -45.477 -12.141 47.021 1.00 65.50 192 ALA A CA 1
ATOM 1482 C C . ALA A 1 192 ? -45.133 -13.602 47.342 1.00 65.50 192 ALA A C 1
ATOM 1484 O O . ALA A 1 192 ? -45.677 -14.530 46.742 1.00 65.50 192 ALA A O 1
ATOM 1485 N N . ARG A 1 193 ? -44.204 -13.819 48.279 1.00 60.19 193 ARG A N 1
ATOM 1486 C CA . ARG A 1 193 ? -44.001 -15.135 48.893 1.00 60.19 193 ARG A CA 1
ATOM 1487 C C . ARG A 1 193 ? -45.247 -15.470 49.708 1.00 60.19 193 ARG A C 1
ATOM 1489 O O . ARG A 1 193 ? -45.304 -15.203 50.906 1.00 60.19 193 ARG A O 1
ATOM 1496 N N . ASN A 1 194 ? -46.253 -16.041 49.055 1.00 64.44 194 ASN A N 1
ATOM 1497 C CA . ASN A 1 194 ? -47.385 -16.640 49.746 1.00 64.44 194 ASN A CA 1
ATOM 1498 C C . ASN A 1 194 ? -46.903 -17.946 50.374 1.00 64.44 194 ASN A C 1
ATOM 1500 O O . ASN A 1 194 ? -46.985 -19.014 49.770 1.00 64.44 194 ASN A O 1
ATOM 1504 N N . ASP A 1 195 ? -46.349 -17.831 51.579 1.00 70.44 195 ASP A N 1
ATOM 1505 C CA . ASP A 1 195 ? -46.007 -18.973 52.413 1.00 70.44 195 ASP A CA 1
ATOM 1506 C C . ASP A 1 195 ? -47.260 -19.850 52.587 1.00 70.44 195 ASP A C 1
ATOM 1508 O O . ASP A 1 195 ? -48.365 -19.339 52.804 1.00 70.44 195 ASP A O 1
ATOM 1512 N N . ALA A 1 196 ? -47.117 -21.171 52.476 1.00 76.12 196 ALA A N 1
ATOM 1513 C CA . ALA A 1 196 ? -48.232 -22.109 52.610 1.00 76.12 196 ALA A CA 1
ATOM 1514 C C . ALA A 1 196 ? -48.964 -21.913 53.951 1.00 76.12 196 ALA A C 1
ATOM 1516 O O . ALA A 1 196 ? -50.186 -22.058 54.037 1.00 76.12 196 ALA A O 1
ATOM 1517 N N . ILE A 1 197 ? -48.223 -21.487 54.979 1.00 79.00 197 ILE A N 1
ATOM 1518 C CA . ILE A 1 197 ? -48.751 -21.131 56.298 1.00 79.00 197 ILE A CA 1
ATOM 1519 C C . ILE A 1 197 ? -49.724 -19.942 56.209 1.00 79.00 197 ILE A C 1
ATOM 1521 O O . ILE A 1 197 ? -50.777 -19.959 56.849 1.00 79.00 197 ILE A O 1
ATOM 1525 N N . TYR A 1 198 ? -49.428 -18.931 55.387 1.00 82.19 198 TYR A N 1
ATOM 1526 C CA . TYR A 1 198 ? -50.299 -17.768 55.187 1.00 82.19 198 TYR A CA 1
ATOM 1527 C C . TYR A 1 198 ? -51.624 -18.157 54.515 1.00 82.19 198 TYR A C 1
ATOM 1529 O O . TYR A 1 198 ? -52.697 -17.730 54.944 1.00 82.19 198 TYR A O 1
ATOM 1537 N N . ILE A 1 199 ? -51.579 -19.043 53.515 1.00 83.25 199 ILE A N 1
ATOM 1538 C CA . ILE A 1 199 ? -52.790 -19.541 52.842 1.00 83.25 199 ILE A CA 1
ATOM 1539 C C . ILE A 1 199 ? -53.658 -20.341 53.829 1.00 83.25 199 ILE A C 1
ATOM 1541 O O . ILE A 1 199 ? -54.864 -20.107 53.930 1.00 83.25 199 ILE A O 1
ATOM 1545 N N . MET A 1 200 ? -53.045 -21.236 54.610 1.00 88.31 200 MET A N 1
ATOM 1546 C CA . MET A 1 200 ? -53.760 -22.075 55.578 1.00 88.31 200 MET A CA 1
ATOM 1547 C C . MET A 1 200 ? -54.390 -21.266 56.713 1.00 88.31 200 MET A C 1
ATOM 1549 O O . MET A 1 200 ? -55.553 -21.482 57.056 1.00 88.31 200 MET A O 1
ATOM 1553 N N . THR A 1 201 ? -53.656 -20.304 57.275 1.00 86.44 201 THR A N 1
ATOM 1554 C CA . THR A 1 201 ? -54.173 -19.432 58.343 1.00 86.44 201 THR A CA 1
ATOM 1555 C C . THR A 1 201 ? -55.322 -18.555 57.851 1.00 86.44 201 THR A C 1
ATOM 1557 O O . THR A 1 201 ? -56.310 -18.391 58.568 1.00 86.44 201 THR A O 1
ATOM 1560 N N . THR A 1 202 ? -55.257 -18.079 56.604 1.00 87.62 202 THR A N 1
ATOM 1561 C CA . THR A 1 202 ? -56.344 -17.305 55.990 1.00 87.62 202 THR A CA 1
ATOM 1562 C C . THR A 1 202 ? -57.608 -18.151 55.815 1.00 87.62 202 THR A C 1
ATOM 1564 O O . THR A 1 202 ? -58.692 -17.706 56.186 1.00 87.62 202 THR A O 1
ATOM 1567 N N . LEU A 1 203 ? -57.491 -19.394 55.328 1.00 90.44 203 LEU A N 1
ATOM 1568 C CA . LEU A 1 203 ? -58.635 -20.306 55.174 1.00 90.44 203 LEU A CA 1
ATOM 1569 C C . LEU A 1 203 ? -59.286 -20.658 56.518 1.00 90.44 203 LEU A C 1
ATOM 1571 O O . LEU A 1 203 ? -60.511 -20.604 56.645 1.00 90.44 203 LEU A O 1
ATOM 1575 N N . ILE A 1 204 ? -58.474 -20.968 57.533 1.00 92.56 204 ILE A N 1
ATOM 1576 C CA . ILE A 1 204 ? -58.961 -21.272 58.887 1.00 92.56 204 ILE A CA 1
ATOM 1577 C C . ILE A 1 204 ? -59.664 -20.048 59.487 1.00 92.56 204 ILE A C 1
ATOM 1579 O O . ILE A 1 204 ? -60.756 -20.179 60.043 1.00 92.56 204 ILE A O 1
ATOM 1583 N N . GLY A 1 205 ? -59.077 -18.857 59.335 1.00 92.50 205 GLY A N 1
ATOM 1584 C CA . GLY A 1 205 ? -59.667 -17.603 59.800 1.00 92.50 205 GLY A CA 1
ATOM 1585 C C . GLY A 1 205 ? -61.010 -17.297 59.135 1.00 92.50 205 GLY A C 1
ATOM 1586 O O . GLY A 1 205 ? -61.948 -16.879 59.811 1.00 92.50 205 GLY A O 1
ATOM 1587 N N . LEU A 1 206 ? -61.141 -17.570 57.836 1.00 93.94 206 LEU A N 1
ATOM 1588 C CA . LEU A 1 206 ? -62.361 -17.305 57.071 1.00 93.94 206 LEU A CA 1
ATOM 1589 C C . LEU A 1 206 ? -63.494 -18.265 57.464 1.00 93.94 206 LEU A C 1
ATOM 1591 O O . LEU A 1 206 ? -64.607 -17.819 57.746 1.00 93.94 206 LEU A O 1
ATOM 1595 N N . VAL A 1 207 ? -63.205 -19.567 57.577 1.00 94.44 207 VAL A N 1
ATOM 1596 C CA . VAL A 1 207 ? -64.185 -20.569 58.034 1.00 94.44 207 VAL A CA 1
ATOM 1597 C C . VAL A 1 207 ? -64.591 -20.310 59.486 1.00 94.44 207 VAL A C 1
ATOM 1599 O O . VAL A 1 207 ? -65.783 -20.284 59.804 1.00 94.44 207 VAL A O 1
ATOM 1602 N N . GLY A 1 208 ? -63.618 -20.066 60.367 1.00 89.81 208 GLY A N 1
ATOM 1603 C CA . GLY A 1 208 ? -63.869 -19.783 61.780 1.00 89.81 208 GLY A CA 1
ATOM 1604 C C . GLY A 1 208 ? -64.673 -18.497 61.989 1.00 89.81 208 GLY A C 1
ATOM 1605 O O . GLY A 1 208 ? -65.643 -18.483 62.754 1.00 89.81 208 GLY A O 1
ATOM 1606 N N . GLY A 1 209 ? -64.322 -17.433 61.265 1.00 93.75 209 GLY A N 1
ATOM 1607 C CA . GLY A 1 209 ? -65.028 -16.155 61.301 1.00 93.75 209 GLY A CA 1
ATOM 1608 C C . GLY A 1 209 ? -66.467 -16.275 60.806 1.00 93.75 209 GLY A C 1
ATOM 1609 O O . GLY A 1 209 ? -67.389 -15.812 61.479 1.00 93.75 209 GLY A O 1
ATOM 1610 N N . LEU A 1 210 ? -66.681 -16.968 59.684 1.00 92.75 210 LEU A N 1
ATOM 1611 C CA . LEU A 1 210 ? -68.006 -17.145 59.092 1.00 92.75 210 LEU A CA 1
ATOM 1612 C C . LEU A 1 210 ? -68.950 -17.935 60.011 1.00 92.75 210 LEU A C 1
ATOM 1614 O O . LEU A 1 210 ? -70.081 -17.509 60.246 1.00 92.75 210 LEU A O 1
ATOM 1618 N N . VAL A 1 211 ? -68.483 -19.049 60.584 1.00 92.38 211 VAL A N 1
ATOM 1619 C CA . VAL A 1 211 ? -69.284 -19.865 61.514 1.00 92.38 211 VAL A CA 1
ATOM 1620 C C . VAL A 1 211 ? -69.653 -19.072 62.768 1.00 92.38 211 VAL A C 1
ATOM 1622 O O . VAL A 1 211 ? -70.791 -19.141 63.236 1.00 92.38 211 VAL A O 1
ATOM 1625 N N . THR A 1 212 ? -68.710 -18.295 63.302 1.00 90.12 212 THR A N 1
ATOM 1626 C CA . THR A 1 212 ? -68.940 -17.476 64.499 1.00 90.12 212 THR A CA 1
ATOM 1627 C C . THR A 1 212 ? -69.939 -16.355 64.215 1.00 90.12 212 THR A C 1
ATOM 1629 O O . THR A 1 212 ? -70.885 -16.167 64.982 1.00 90.12 212 THR A O 1
ATOM 1632 N N . ALA A 1 213 ? -69.793 -15.667 63.080 1.00 91.06 213 ALA A N 1
ATOM 1633 C CA . ALA A 1 213 ? -70.714 -14.619 62.652 1.00 91.06 213 ALA A CA 1
ATOM 1634 C C . ALA A 1 213 ? -72.137 -15.159 62.440 1.00 91.06 213 ALA A C 1
ATOM 1636 O O . ALA A 1 213 ? -73.094 -14.568 62.935 1.00 91.06 213 ALA A O 1
ATOM 1637 N N . LEU A 1 214 ? -72.287 -16.313 61.780 1.00 87.62 214 LEU A N 1
ATOM 1638 C CA . LEU A 1 214 ? -73.584 -16.966 61.574 1.00 87.62 214 LEU A CA 1
ATOM 1639 C C . LEU A 1 214 ? -74.243 -17.370 62.898 1.00 87.62 214 LEU A C 1
ATOM 1641 O O . LEU A 1 214 ? -75.429 -17.103 63.089 1.00 87.62 214 LEU A O 1
ATOM 1645 N N . LYS A 1 215 ? -73.489 -17.953 63.840 1.00 88.25 215 LYS A N 1
ATOM 1646 C CA . LYS A 1 215 ? -74.017 -18.319 65.167 1.00 88.25 215 LYS A CA 1
ATOM 1647 C C . LYS A 1 215 ? -74.527 -17.120 65.962 1.00 88.25 215 LYS A C 1
ATOM 1649 O O . LYS A 1 215 ? -75.434 -17.291 66.768 1.00 88.25 215 LYS A O 1
ATOM 1654 N N . LEU A 1 216 ? -73.969 -15.931 65.743 1.00 87.31 216 LEU A N 1
ATOM 1655 C CA . LEU A 1 216 ? -74.411 -14.702 66.401 1.00 87.31 216 LEU A CA 1
ATOM 1656 C C . LEU A 1 216 ? -75.576 -14.038 65.655 1.00 87.31 216 LEU A C 1
ATOM 1658 O O . LEU A 1 216 ? -76.551 -13.610 66.272 1.00 87.31 216 LEU A O 1
ATOM 1662 N N . ALA A 1 217 ? -75.494 -13.978 64.326 1.00 87.69 217 ALA A N 1
ATOM 1663 C CA . ALA A 1 217 ? -76.475 -13.304 63.486 1.00 87.69 217 ALA A CA 1
ATOM 1664 C C . ALA A 1 217 ? -77.808 -14.062 63.427 1.00 87.69 217 ALA A C 1
ATOM 1666 O O . ALA A 1 217 ? -78.858 -13.462 63.636 1.00 87.69 217 ALA A O 1
ATOM 1667 N N . VAL A 1 218 ? -77.781 -15.383 63.213 1.00 88.94 218 VAL A N 1
ATOM 1668 C CA . VAL A 1 218 ? -78.987 -16.207 63.020 1.00 88.94 218 VAL A CA 1
ATOM 1669 C C . VAL A 1 218 ? -79.978 -16.120 64.191 1.00 88.94 218 VAL A C 1
ATOM 1671 O O . VAL A 1 218 ? -81.136 -15.782 63.936 1.00 88.94 218 VAL A O 1
ATOM 1674 N N . PRO A 1 219 ? -79.608 -16.361 65.465 1.00 83.94 219 PRO A N 1
ATOM 1675 C CA . PRO A 1 219 ? -80.573 -16.281 66.563 1.00 83.94 219 PRO A CA 1
ATOM 1676 C C . PRO A 1 219 ? -81.110 -14.860 66.758 1.00 83.94 219 PRO A C 1
ATOM 1678 O O . PRO A 1 219 ? -82.285 -14.691 67.087 1.00 83.94 219 PRO A O 1
ATOM 1681 N N . ASN A 1 220 ? -80.292 -13.835 66.504 1.00 82.50 220 ASN A N 1
ATOM 1682 C CA . ASN A 1 220 ? -80.720 -12.445 66.625 1.00 82.50 220 ASN A CA 1
ATOM 1683 C C . ASN A 1 220 ? -81.731 -12.075 65.526 1.00 82.50 220 ASN A C 1
ATOM 1685 O O . ASN A 1 220 ? -82.786 -11.508 65.815 1.00 82.50 220 ASN A O 1
ATOM 1689 N N . SER A 1 221 ? -81.467 -12.479 64.281 1.00 82.31 221 SER A N 1
ATOM 1690 C CA . SER A 1 221 ? -82.388 -12.315 63.154 1.00 82.31 221 SER A CA 1
ATOM 1691 C C . SER A 1 221 ? -83.698 -13.082 63.368 1.00 82.31 221 SER A C 1
ATOM 1693 O O . SER A 1 221 ? -84.774 -12.520 63.170 1.00 82.31 221 SER A O 1
ATOM 1695 N N . VAL A 1 222 ? -83.639 -14.332 63.842 1.00 88.06 222 VAL A N 1
ATOM 1696 C CA . VAL A 1 222 ? -84.833 -15.149 64.126 1.00 88.06 222 VAL A CA 1
ATOM 1697 C C . VAL A 1 222 ? -85.672 -14.542 65.255 1.00 88.06 222 VAL A C 1
ATOM 1699 O O . VAL A 1 222 ? -86.895 -14.460 65.128 1.00 88.06 222 VAL A O 1
ATOM 1702 N N . ASN A 1 223 ? -85.046 -14.054 66.331 1.00 80.94 223 ASN A N 1
ATOM 1703 C CA . ASN A 1 223 ? -85.757 -13.387 67.425 1.00 80.94 223 ASN A CA 1
ATOM 1704 C C . ASN A 1 223 ? -86.410 -12.069 66.987 1.00 80.94 223 ASN A C 1
ATOM 1706 O O . ASN A 1 223 ? -87.513 -11.757 67.436 1.00 80.94 223 ASN A O 1
ATOM 1710 N N . LEU A 1 224 ? -85.774 -11.306 66.093 1.00 81.75 224 LEU A N 1
ATOM 1711 C CA . LEU A 1 224 ? -86.369 -10.098 65.515 1.00 81.75 224 LEU A CA 1
ATOM 1712 C C . LEU A 1 224 ? -87.598 -10.420 64.652 1.00 81.75 224 LEU A C 1
ATOM 1714 O O . LEU A 1 224 ? -88.608 -9.721 64.746 1.00 81.75 224 LEU A O 1
ATOM 1718 N N . ILE A 1 225 ? -87.541 -11.493 63.857 1.00 83.25 225 ILE A N 1
ATOM 1719 C CA . ILE A 1 225 ? -88.671 -11.948 63.034 1.00 83.25 225 ILE A CA 1
ATOM 1720 C C . ILE A 1 225 ? -89.817 -12.457 63.921 1.00 83.25 225 ILE A C 1
ATOM 1722 O O . ILE A 1 225 ? -90.962 -12.049 63.722 1.00 83.25 225 ILE A O 1
ATOM 1726 N N . ARG A 1 226 ? -89.526 -13.274 64.946 1.00 78.88 226 ARG A N 1
ATOM 1727 C CA . ARG A 1 226 ? -90.531 -13.737 65.923 1.00 78.88 226 ARG A CA 1
ATOM 1728 C C . ARG A 1 226 ? -91.202 -12.572 66.653 1.00 78.88 226 ARG A C 1
ATOM 1730 O O . ARG A 1 226 ? -92.422 -12.492 66.646 1.00 78.88 226 ARG A O 1
ATOM 1737 N N . LYS A 1 227 ? -90.433 -11.595 67.152 1.00 76.38 227 LYS A N 1
ATOM 1738 C CA . LYS A 1 227 ? -90.985 -10.389 67.803 1.00 76.38 227 LYS A CA 1
ATOM 1739 C C . LYS A 1 227 ? -91.856 -9.526 66.884 1.00 76.38 227 LYS A C 1
ATOM 1741 O O . LYS A 1 227 ? -92.723 -8.813 67.386 1.00 76.38 227 LYS A O 1
ATOM 1746 N N . LYS A 1 228 ? -91.620 -9.533 65.566 1.00 73.88 228 LYS A N 1
ATOM 1747 C CA . LYS A 1 228 ? -92.512 -8.875 64.594 1.00 73.88 228 LYS A CA 1
ATOM 1748 C C . LYS A 1 228 ? -93.805 -9.667 64.389 1.00 73.88 228 LYS A C 1
ATOM 1750 O O . LYS A 1 228 ? -94.867 -9.056 64.352 1.00 73.88 228 LYS A O 1
ATOM 1755 N N . LYS A 1 229 ? -93.721 -10.999 64.314 1.00 69.50 229 LYS A N 1
ATOM 1756 C CA . LYS A 1 229 ? -94.890 -11.879 64.171 1.00 69.50 229 LYS A CA 1
ATOM 1757 C C . LYS A 1 229 ? -95.798 -11.847 65.407 1.00 69.50 229 LYS A C 1
ATOM 1759 O O . LYS A 1 229 ? -97.009 -11.742 65.252 1.00 69.50 229 LYS A O 1
ATOM 1764 N N . ASP A 1 230 ? -95.223 -11.845 66.609 1.00 64.94 230 ASP A N 1
AT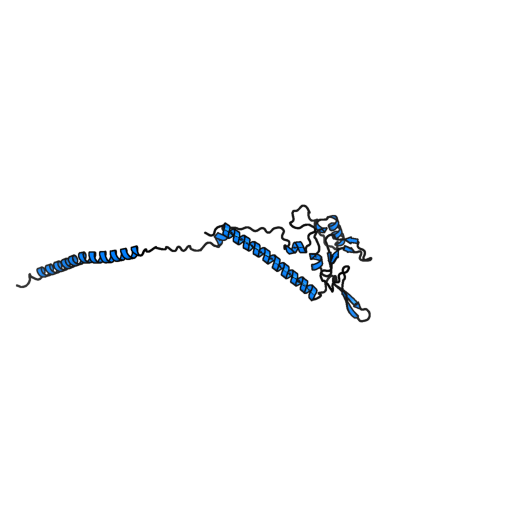OM 1765 C CA . ASP A 1 230 ? -95.985 -11.758 67.863 1.00 64.94 230 ASP A CA 1
ATOM 1766 C C . ASP A 1 230 ? -96.653 -10.379 68.030 1.00 64.94 230 ASP A C 1
ATOM 1768 O O . ASP A 1 230 ? -97.776 -10.294 68.517 1.00 64.94 230 ASP A O 1
ATOM 1772 N N . ARG A 1 231 ? -96.018 -9.295 67.548 1.00 59.00 231 ARG A N 1
ATOM 1773 C CA . ARG A 1 231 ? -96.664 -7.969 67.474 1.00 59.00 231 ARG A CA 1
ATOM 1774 C C . ARG A 1 231 ? -97.843 -7.939 66.500 1.00 59.00 231 ARG A C 1
ATOM 1776 O O . ARG A 1 231 ? -98.868 -7.369 66.840 1.00 59.00 231 ARG A O 1
ATOM 1783 N N . GLN A 1 232 ? -97.728 -8.586 65.339 1.00 57.78 232 GLN A N 1
ATOM 1784 C CA . GLN A 1 232 ? -98.844 -8.689 64.391 1.00 57.78 232 GLN A CA 1
ATOM 1785 C C . GLN A 1 232 ? -100.010 -9.531 64.937 1.00 57.78 232 GLN A C 1
ATOM 1787 O O . GLN A 1 232 ? -101.160 -9.185 64.690 1.00 57.78 232 GLN A O 1
ATOM 1792 N N . LEU A 1 233 ? -99.756 -10.593 65.716 1.00 56.94 233 LEU A N 1
ATOM 1793 C CA . LEU A 1 233 ? -100.837 -11.371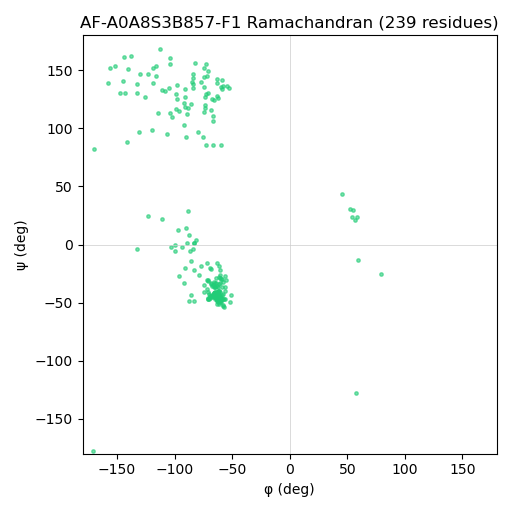 66.340 1.00 56.94 233 LEU A CA 1
ATOM 1794 C C . LEU A 1 233 ? -101.593 -10.595 67.437 1.00 56.94 233 LEU A C 1
ATOM 1796 O O . LEU A 1 233 ? -102.800 -10.782 67.558 1.00 56.94 233 LEU A O 1
ATOM 1800 N N . CYS A 1 234 ? -100.936 -9.705 68.190 1.00 54.94 234 CYS A N 1
ATOM 1801 C CA . CYS A 1 234 ? -101.630 -8.844 69.160 1.00 54.94 234 CYS A CA 1
ATOM 1802 C C . CYS A 1 234 ? -102.490 -7.752 68.499 1.00 54.94 234 CYS A C 1
ATOM 1804 O O . CYS A 1 234 ? -103.532 -7.409 69.047 1.00 54.94 234 CYS A O 1
ATOM 1806 N N . ASP A 1 235 ? -102.114 -7.258 67.315 1.00 53.38 235 ASP A N 1
ATOM 1807 C CA . ASP A 1 235 ? -102.927 -6.282 66.566 1.00 53.38 235 ASP A CA 1
ATOM 1808 C C . ASP A 1 235 ? -104.135 -6.923 65.853 1.00 53.38 235 ASP A C 1
ATOM 1810 O O . ASP A 1 235 ? -105.094 -6.231 65.525 1.00 53.38 235 ASP A O 1
ATOM 1814 N N . THR A 1 236 ? -104.131 -8.247 65.642 1.00 54.72 236 THR A N 1
ATOM 1815 C CA . THR A 1 236 ? -105.222 -8.967 64.944 1.00 54.72 236 THR A CA 1
ATOM 1816 C C . THR A 1 236 ? -106.151 -9.743 65.894 1.00 54.72 236 THR A C 1
ATOM 1818 O O . THR A 1 236 ? -107.120 -10.343 65.448 1.00 54.72 236 THR A O 1
ATOM 1821 N N . GLY A 1 237 ? -105.879 -9.736 67.205 1.00 51.59 237 GLY A N 1
ATOM 1822 C CA . GLY A 1 237 ? -106.674 -10.418 68.240 1.00 51.59 237 GLY A CA 1
ATOM 1823 C C . GLY A 1 237 ? -107.693 -9.533 68.970 1.00 51.59 237 GLY A C 1
ATOM 1824 O O . GLY A 1 237 ? -108.198 -9.937 70.013 1.00 51.59 237 GLY A O 1
ATOM 1825 N N . MET A 1 238 ? -107.969 -8.324 68.465 1.00 49.25 238 MET A N 1
ATOM 1826 C CA . MET A 1 238 ? -108.889 -7.355 69.084 1.00 49.25 238 MET A CA 1
ATOM 1827 C C . MET A 1 238 ? -110.036 -6.913 68.155 1.00 49.25 238 MET A C 1
ATOM 1829 O O . MET A 1 238 ? -110.595 -5.834 68.334 1.00 49.25 238 MET A O 1
ATOM 1833 N N . ILE A 1 239 ? -110.390 -7.744 67.167 1.00 50.16 239 ILE A N 1
ATOM 1834 C CA . ILE A 1 239 ? -111.609 -7.622 66.356 1.00 50.16 239 ILE A CA 1
ATOM 1835 C C . ILE A 1 239 ? -112.134 -9.042 66.110 1.00 50.16 239 ILE A C 1
ATOM 1837 O O . ILE A 1 239 ? -111.711 -9.692 65.167 1.00 50.16 239 ILE A O 1
ATOM 1841 N N . ASP A 1 240 ? -112.956 -9.535 67.033 1.00 38.34 240 ASP A N 1
ATOM 1842 C CA . ASP A 1 240 ? -114.058 -10.477 66.784 1.00 38.34 240 ASP A CA 1
ATOM 1843 C C . ASP A 1 240 ? -114.879 -10.568 68.082 1.00 38.34 240 ASP A C 1
ATOM 1845 O O . ASP A 1 240 ? -114.684 -11.429 68.945 1.00 38.34 240 ASP A O 1
ATOM 1849 N N . GLN A 1 241 ? -115.761 -9.576 68.220 1.00 33.22 241 GLN A N 1
ATOM 1850 C CA . GLN A 1 241 ? -117.015 -9.613 68.963 1.00 33.22 241 GLN A CA 1
ATOM 1851 C C . GLN A 1 241 ? -118.105 -9.178 67.983 1.00 33.22 241 GLN A C 1
ATOM 1853 O O . GLN A 1 241 ? -117.825 -8.232 67.208 1.00 33.22 241 GLN A O 1
#

Secondary structure (DSSP, 8-state):
---HHHHHHHHHHHHHHHHHHHHHHHHHHHHHHHHHHHHTTPPPTT-SSEEEEE-TTT--EEEEEPEETTEETTT-TT-EEEEEEE-TTT--EEEEEEEEEEESSHHHHHHT-BSGGGG-HHHHHHHHHHH-SS------PPPTTS--SS-TTSBHHHHHTTTT-S-------HHHHHHHT--SS----------HHHHHHHHHHHHHHHHHHHHHHHHHHHHHHHHHHHHHHHHHSS---

Foldseek 3Di:
DPDPVVVVVVVVVVLVVVQVVVLVVLVVVLVCVQCVCLVVVDQDPVCLQWDWDQDPPPRDIDIGGDAQVPRTSNVDQLRKDFDFDADPPPRDGPGTQAQFIGTNYPSSRQQSGFQLLLQPQVSVVVVVVVVPDPDDDPDDRDHPPPDFPDDRNHGVNNCVSSPVDRDDDDDDDPVVVCVVVPDPDDDDDPPPPCDPVNVVVVVCCVVVVVVVCCVVPVVVVVVVVVVVVVVVVVVVPPDDD

Mean predicted aligned error: 14.26 Å

Organism: NCBI:txid392030

Radius of gyration: 47.68 Å; Cα contacts (8 Å, |Δi|>4): 214; chains: 1; bounding box: 139×45×111 Å

pLDDT: mean 86.02, std 11.52, range [33.22, 98.06]

Sequence (241 aa):
MVPSTLLESQAQALVNELRASTINEFSGSLGIVRQTTQANALFSSLQSNARLFIQPTSVILGSLLARYGNCSCTLSSKCISPSAFYDGLNSTVLSLVRGMRTGCYILEALLQSSLECFYDPICFESMMSYLNSTVIWNGTVMNRTTPSRFLTTSTVGDILDELMIEIWNWTLKFDDYFAQCRPIACSYTVEARNDAIYIMTTLIGLVGGLVTALKLAVPNSVNLIRKKKDRQLCDTGMIDQ

Solvent-accessible surface area (backbone atoms only — not comparable to full-atom values): 14302 Å² total; per-residue (Å²): 132,83,56,67,68,59,52,50,53,51,50,51,51,51,51,52,49,50,52,54,51,52,44,51,52,51,52,49,53,53,49,50,53,54,49,52,43,51,76,66,63,60,82,39,95,84,41,45,26,33,40,80,46,69,42,91,90,72,78,42,83,44,74,50,72,29,65,34,85,97,33,40,34,89,82,35,51,73,28,47,42,80,25,61,46,60,40,90,86,77,70,42,80,72,46,73,43,54,45,36,39,38,29,23,33,69,67,52,10,48,36,68,8,24,58,37,25,48,56,32,64,68,52,37,53,52,53,51,66,75,62,74,63,98,65,90,74,90,77,75,71,46,68,83,82,60,90,63,80,65,58,59,79,40,26,45,37,67,39,50,69,50,73,66,60,76,72,91,84,82,83,87,57,65,67,61,52,51,65,72,68,53,71,94,68,87,86,79,85,83,79,78,81,76,46,70,65,57,57,51,51,51,53,52,49,51,54,54,48,50,55,52,50,46,67,57,46,50,61,54,53,51,51,54,52,50,57,50,52,56,52,53,52,61,72,62,71,80,76,88,129